Protein AF-A0A3C0BT32-F1 (afdb_monomer_lite)

Foldseek 3Di:
DWDWDADPVRHTFWIAAWDWDDPVFTETEGDVNVPDLADAIGGDQVRQVVDALVNVVVSVVVVCVVVVHPYYDYPNH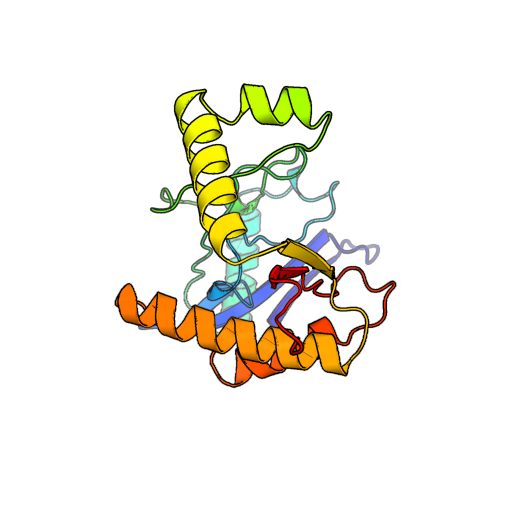DCDDPPGGGRCNNYDDDDDPDDDDDDDDDDPVVRCPVPADPVRVVVVVVVVVVVCVVPDKDKDWQDDLVSQLQLLVVVLVVQVVVCVVVVHDRPCDPVNSVVLSVLCPDDPPDPSHDIGMDMDHPVDPHD

Sequence (207 aa):
MIAVACADDGRPLFLWPFEMAPAGMKVLRWLGQDHANYNMGLFAPEAAPKFTANDLSRLLAEVARETGAVAAILRAQPFSWDGMANPFAELPRRPTPSSGYAVTLGDFAALYEKRLSKRSRHALERNARKLAEAGPLEFGWAETRDQKLTLLDTLFAQKSRQFAAMGVKDIFDAHARAFYREVALLEGDNPSRVRLGYLKPVSYTHL

Radius of gyration: 21.32 Å; chains: 1; bounding box: 48×41×52 Å

Secondary structure (DSSP, 8-state):
-EEEEE-TTS-EEEEEEEEEEESSSEEEEETTGGG-S----EE-TTTGGG--HHHHHHHHHHHHHHHT-SEE---S--SEETTEEPGGGGSS----SS---------HHHHHHHHS-HHHHHHHHHHHHHHHTTS-EEEEE--SHHHHHHHHHHHHHHHHHHHHHHT---S--HHHHHHHHHHHSS-TT-TTPPP-EEEEETT----

Structure (mmCIF, N/CA/C/O backbone):
data_AF-A0A3C0BT32-F1
#
_entry.id   AF-A0A3C0BT32-F1
#
loop_
_atom_site.group_PDB
_atom_site.id
_atom_site.type_symbol
_atom_site.label_atom_id
_atom_site.label_alt_id
_atom_site.label_comp_id
_atom_site.label_asym_id
_atom_site.label_entity_id
_atom_site.label_seq_id
_atom_site.pdbx_PDB_ins_code
_atom_site.Cartn_x
_atom_site.Cartn_y
_atom_site.Cartn_z
_atom_site.occupancy
_atom_site.B_iso_or_equiv
_atom_site.auth_seq_id
_atom_site.auth_comp_id
_atom_site.auth_asym_id
_atom_site.auth_atom_id
_atom_site.pdbx_PDB_model_num
ATOM 1 N N . MET A 1 1 ? 0.368 -10.063 -14.296 1.00 88.44 1 MET A N 1
ATOM 2 C CA . MET A 1 1 ? 1.665 -10.588 -14.776 1.00 88.44 1 MET A CA 1
ATOM 3 C C . MET A 1 1 ? 2.727 -10.141 -13.790 1.00 88.44 1 MET A C 1
ATOM 5 O O . MET A 1 1 ? 2.627 -9.036 -13.277 1.00 88.44 1 MET A O 1
ATOM 9 N N . ILE A 1 2 ? 3.686 -11.002 -13.466 1.00 94.31 2 ILE A N 1
ATOM 10 C CA . ILE A 1 2 ? 4.759 -10.668 -12.529 1.00 94.31 2 ILE A CA 1
ATOM 11 C C . ILE A 1 2 ? 6.073 -10.792 -13.291 1.00 94.31 2 ILE A C 1
ATOM 13 O O . ILE A 1 2 ? 6.424 -11.892 -13.708 1.00 94.31 2 ILE A O 1
ATOM 17 N N . ALA A 1 3 ? 6.767 -9.673 -13.496 1.00 95.81 3 ALA A N 1
ATOM 18 C CA . ALA A 1 3 ? 8.110 -9.701 -14.060 1.00 95.81 3 ALA A CA 1
ATOM 19 C C . ALA A 1 3 ? 9.105 -10.023 -12.944 1.00 95.81 3 ALA A C 1
ATOM 21 O O . ALA A 1 3 ? 9.070 -9.401 -11.880 1.00 95.81 3 ALA A O 1
ATOM 22 N N . VAL A 1 4 ? 9.971 -11.000 -13.186 1.00 96.44 4 VAL A N 1
ATOM 23 C CA . VAL A 1 4 ? 10.978 -11.461 -12.231 1.00 96.44 4 VAL A CA 1
ATOM 24 C C . VAL A 1 4 ? 12.319 -11.465 -12.942 1.00 96.44 4 VAL A C 1
ATOM 26 O O . VAL A 1 4 ? 12.424 -12.008 -14.039 1.00 96.44 4 VAL A O 1
ATOM 29 N N . ALA A 1 5 ? 13.335 -10.885 -12.311 1.00 95.25 5 ALA A N 1
ATOM 30 C CA . ALA A 1 5 ? 14.718 -11.104 -12.710 1.00 95.25 5 ALA A CA 1
ATOM 31 C C . ALA A 1 5 ? 15.456 -11.825 -11.596 1.00 95.25 5 ALA A C 1
ATOM 33 O O . ALA A 1 5 ? 15.272 -11.510 -10.418 1.00 95.25 5 ALA A O 1
ATOM 34 N N . CYS A 1 6 ? 16.330 -12.739 -11.996 1.00 96.44 6 CYS A N 1
ATOM 35 C CA . CYS A 1 6 ? 17.253 -13.425 -11.112 1.00 96.44 6 CYS A CA 1
ATOM 36 C C . CYS A 1 6 ? 18.690 -13.188 -11.581 1.00 96.44 6 CYS A C 1
ATOM 38 O O . CYS A 1 6 ? 18.924 -12.931 -12.761 1.00 96.44 6 CYS A O 1
ATOM 40 N N . ALA A 1 7 ? 19.643 -13.270 -10.658 1.00 94.62 7 ALA A N 1
ATOM 41 C CA . ALA A 1 7 ? 21.053 -13.399 -11.000 1.00 94.62 7 ALA A CA 1
ATOM 42 C C . ALA A 1 7 ? 21.344 -14.796 -11.579 1.00 94.62 7 ALA A C 1
ATOM 44 O O . ALA A 1 7 ? 20.500 -15.692 -11.512 1.00 94.62 7 ALA A O 1
ATOM 45 N N . ASP A 1 8 ? 22.556 -14.992 -12.102 1.00 95.00 8 ASP A N 1
ATOM 46 C CA . ASP A 1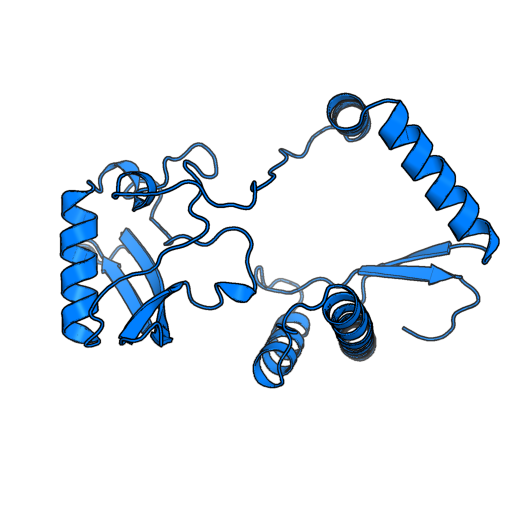 8 ? 23.001 -16.271 -12.681 1.00 95.00 8 ASP A CA 1
ATOM 47 C C . ASP A 1 8 ? 22.943 -17.435 -11.672 1.00 95.00 8 ASP A C 1
ATOM 49 O O . ASP A 1 8 ? 22.751 -18.588 -12.050 1.00 95.00 8 ASP A O 1
ATOM 53 N N . ASP A 1 9 ? 23.070 -17.128 -10.376 1.00 95.00 9 ASP A N 1
ATOM 54 C CA . ASP A 1 9 ? 22.940 -18.072 -9.258 1.00 95.00 9 ASP A CA 1
ATOM 55 C C . ASP A 1 9 ? 21.474 -18.396 -8.889 1.00 95.00 9 ASP A C 1
ATOM 57 O O . ASP A 1 9 ? 21.218 -19.164 -7.962 1.00 95.00 9 ASP A O 1
ATOM 61 N N . GLY A 1 10 ? 20.504 -17.805 -9.591 1.00 94.75 10 GLY A N 1
ATOM 62 C CA . GLY A 1 10 ? 19.073 -17.972 -9.356 1.00 94.75 10 GLY A CA 1
ATOM 63 C C . GLY A 1 10 ? 18.485 -17.082 -8.258 1.00 94.75 10 GLY A C 1
ATOM 64 O O . GLY A 1 10 ? 17.267 -17.120 -8.060 1.00 94.75 10 GLY A O 1
ATOM 65 N N . ARG A 1 11 ? 19.274 -16.249 -7.557 1.00 95.75 11 ARG A N 1
ATOM 66 C CA . ARG A 1 11 ? 18.711 -15.321 -6.558 1.00 95.75 11 ARG A CA 1
ATOM 67 C C . ARG A 1 11 ? 17.826 -14.264 -7.217 1.00 95.75 11 ARG A C 1
ATOM 69 O O . ARG A 1 11 ? 18.267 -13.643 -8.184 1.00 95.75 11 ARG A O 1
ATOM 76 N N . PRO A 1 12 ? 16.637 -13.968 -6.659 1.00 95.75 12 PRO A N 1
ATOM 77 C CA . PRO A 1 12 ? 15.773 -12.917 -7.179 1.00 95.75 12 PRO A CA 1
ATOM 78 C C . PRO A 1 12 ? 16.403 -11.536 -6.963 1.00 95.75 12 PRO A C 1
ATOM 80 O O . PRO A 1 12 ? 16.812 -11.189 -5.858 1.00 95.75 12 PRO A O 1
ATOM 83 N N . LEU A 1 13 ? 16.444 -10.734 -8.023 1.00 96.69 13 LEU A N 1
ATOM 84 C CA . LEU A 1 13 ? 16.908 -9.345 -8.014 1.00 96.69 13 LEU A CA 1
ATOM 85 C C . LEU A 1 13 ? 15.739 -8.370 -7.877 1.00 96.69 13 LEU A C 1
ATOM 87 O O . LEU A 1 13 ? 15.847 -7.368 -7.168 1.00 96.69 13 LEU A O 1
ATOM 91 N N . PHE A 1 14 ? 14.620 -8.667 -8.539 1.00 96.56 14 PHE A N 1
ATOM 92 C CA . PHE A 1 14 ? 13.377 -7.921 -8.389 1.00 96.56 14 PHE A CA 1
ATOM 93 C C . PHE A 1 14 ? 12.142 -8.772 -8.683 1.00 96.56 14 PHE A C 1
ATOM 95 O O . PHE A 1 14 ? 12.208 -9.791 -9.371 1.00 96.56 14 PHE A O 1
ATOM 102 N N . LEU A 1 15 ? 10.999 -8.282 -8.206 1.00 96.75 15 LEU A N 1
ATOM 103 C CA . LEU A 1 15 ? 9.665 -8.757 -8.545 1.00 96.75 15 LEU A CA 1
ATOM 104 C C . LEU A 1 15 ? 8.757 -7.552 -8.796 1.00 96.75 15 LEU A C 1
ATOM 106 O O . LEU A 1 15 ? 8.521 -6.738 -7.900 1.00 96.75 15 LEU A O 1
ATOM 110 N N . TRP A 1 16 ? 8.223 -7.435 -10.010 1.00 96.50 16 TRP A N 1
ATOM 111 C CA . TRP A 1 16 ? 7.341 -6.337 -10.404 1.00 96.50 16 TRP A CA 1
ATOM 112 C C . TRP A 1 16 ? 5.940 -6.863 -10.733 1.00 96.50 16 TRP A C 1
ATOM 114 O O . TRP A 1 16 ? 5.733 -7.446 -11.803 1.00 96.50 16 TRP A O 1
ATOM 124 N N . PRO A 1 17 ? 4.966 -6.687 -9.822 1.00 94.81 17 PRO A N 1
ATOM 125 C CA . PRO A 1 17 ? 3.607 -7.152 -10.042 1.00 94.81 17 PRO A CA 1
ATOM 126 C C . PRO A 1 17 ? 2.837 -6.124 -10.873 1.00 94.81 17 PRO A C 1
ATOM 128 O O . PRO A 1 17 ? 2.416 -5.078 -10.373 1.00 94.81 17 PRO A O 1
ATOM 131 N N . PHE A 1 18 ? 2.638 -6.433 -12.152 1.00 95.81 18 PHE A N 1
ATOM 132 C CA . PHE A 1 18 ? 1.887 -5.591 -13.072 1.00 95.81 18 PHE A CA 1
ATOM 133 C C . PHE A 1 18 ? 0.497 -6.150 -13.379 1.00 95.81 18 PHE A C 1
ATOM 135 O O . PHE A 1 18 ? 0.283 -7.356 -13.547 1.00 95.81 18 PHE A O 1
ATOM 142 N N . GLU A 1 19 ? -0.441 -5.235 -13.566 1.00 94.06 19 GLU A N 1
ATOM 143 C CA . GLU A 1 19 ? -1.705 -5.473 -14.246 1.00 94.06 19 GLU A CA 1
ATOM 144 C C . GLU A 1 19 ? -1.720 -4.737 -15.588 1.00 94.06 19 GLU A C 1
ATOM 146 O O . GLU A 1 19 ? -1.084 -3.693 -15.760 1.00 94.06 19 GLU A O 1
ATOM 151 N N . MET A 1 20 ? -2.454 -5.290 -16.550 1.00 94.69 20 MET A N 1
ATOM 152 C CA . MET A 1 20 ? -2.773 -4.575 -17.778 1.00 94.69 20 MET A CA 1
ATOM 153 C C . MET A 1 20 ? -4.053 -3.777 -17.566 1.00 94.69 20 MET A C 1
ATOM 155 O O . MET A 1 20 ? -5.062 -4.332 -17.135 1.00 94.69 20 MET A O 1
ATOM 159 N N . ALA A 1 21 ? -4.038 -2.504 -17.946 1.00 92.19 21 ALA A N 1
ATOM 160 C CA . ALA A 1 21 ? -5.210 -1.647 -17.872 1.00 92.19 21 ALA A CA 1
ATOM 161 C C . ALA A 1 21 ? -5.407 -0.852 -19.171 1.00 92.19 21 ALA A C 1
ATOM 163 O O . ALA A 1 21 ? -4.429 -0.519 -19.849 1.00 92.19 21 ALA A O 1
ATOM 164 N N . PRO A 1 22 ? -6.657 -0.515 -19.529 1.00 92.06 22 PRO A N 1
ATOM 165 C CA . PRO A 1 22 ? -6.927 0.410 -20.617 1.00 92.06 22 PRO A CA 1
ATOM 166 C C . PRO A 1 22 ? -6.686 1.862 -20.173 1.00 92.06 22 PRO A C 1
ATOM 168 O O . PRO A 1 22 ? -7.196 2.309 -19.147 1.00 92.06 22 PRO A O 1
ATOM 171 N N . ALA A 1 23 ? -5.948 2.615 -20.984 1.00 89.25 23 ALA A N 1
ATOM 172 C CA . ALA A 1 23 ? -5.753 4.063 -20.849 1.00 89.25 23 ALA A CA 1
ATOM 173 C C . ALA A 1 23 ? -5.800 4.741 -22.234 1.00 89.25 23 ALA A C 1
ATOM 175 O O . ALA A 1 23 ? -4.871 5.435 -22.636 1.00 89.25 23 ALA A O 1
ATOM 176 N N . GLY A 1 24 ? -6.826 4.416 -23.031 1.00 91.81 24 GLY A N 1
ATOM 177 C CA . GLY A 1 24 ? -6.866 4.669 -24.484 1.00 91.81 24 GLY A CA 1
ATOM 178 C C . GLY A 1 24 ? -6.032 3.671 -25.305 1.00 91.81 24 GLY A C 1
ATOM 179 O O . GLY A 1 24 ? -6.267 3.485 -26.492 1.00 91.81 24 GLY A O 1
ATOM 180 N N . MET A 1 25 ? -5.108 2.974 -24.646 1.00 93.62 25 MET A N 1
ATOM 181 C CA . MET A 1 25 ? -4.259 1.896 -25.155 1.00 93.62 25 MET A CA 1
ATOM 182 C C . MET A 1 25 ? -3.962 0.897 -24.023 1.00 93.62 25 MET A C 1
ATOM 184 O O . MET A 1 25 ? -4.272 1.178 -22.862 1.00 93.62 25 MET A O 1
ATOM 188 N N . LYS A 1 26 ? -3.379 -0.269 -24.336 1.00 95.00 26 LYS A N 1
ATOM 189 C CA . LYS A 1 26 ? -2.977 -1.260 -23.322 1.00 95.00 26 LYS A CA 1
ATOM 190 C C . LYS A 1 26 ? -1.714 -0.789 -22.603 1.00 95.00 26 LYS A C 1
ATOM 192 O O . LYS A 1 26 ? -0.657 -0.700 -23.223 1.00 95.00 26 LYS A O 1
ATOM 197 N N . VAL A 1 27 ? -1.813 -0.507 -21.309 1.00 96.62 27 VAL A N 1
ATOM 198 C CA . VAL A 1 27 ? -0.674 -0.061 -20.494 1.00 96.62 27 VAL A CA 1
ATOM 199 C C . VAL A 1 27 ? -0.450 -0.974 -19.297 1.00 96.62 27 VAL A C 1
ATOM 201 O O . VAL A 1 27 ? -1.384 -1.614 -18.812 1.00 96.62 27 VAL A O 1
ATOM 204 N N . LEU A 1 28 ? 0.784 -0.997 -18.799 1.00 96.31 28 LEU A N 1
ATOM 205 C CA . LEU A 1 28 ? 1.132 -1.607 -17.519 1.00 96.31 28 LEU A CA 1
ATOM 206 C C . LEU A 1 28 ? 0.822 -0.635 -16.375 1.00 96.31 28 LEU A C 1
ATOM 208 O O . LEU A 1 28 ? 1.153 0.551 -16.448 1.00 96.31 28 LEU A O 1
ATOM 212 N N . ARG A 1 29 ? 0.220 -1.144 -15.302 1.00 95.00 29 ARG A N 1
ATOM 213 C CA . ARG A 1 29 ? 0.050 -0.470 -14.006 1.00 95.00 29 ARG A CA 1
ATOM 214 C C . ARG A 1 29 ? 0.502 -1.413 -12.899 1.00 95.00 29 ARG A C 1
ATOM 216 O O . ARG A 1 29 ? 0.607 -2.616 -13.127 1.00 95.00 29 ARG A O 1
ATOM 223 N N . TRP A 1 30 ? 0.747 -0.888 -11.703 1.00 94.69 30 TRP A N 1
ATOM 224 C CA . TRP A 1 30 ? 0.927 -1.759 -10.544 1.00 94.69 30 TRP A CA 1
ATOM 225 C C . TRP A 1 30 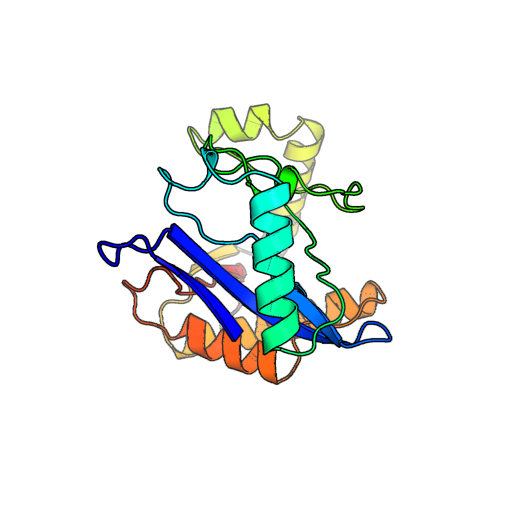? -0.348 -2.549 -10.276 1.00 94.69 30 TRP A C 1
ATOM 227 O O . TRP A 1 30 ? -1.441 -1.989 -10.333 1.00 94.69 30 TRP A O 1
ATOM 237 N N . LEU A 1 31 ? -0.206 -3.836 -9.974 1.00 92.44 31 LEU A N 1
ATOM 238 C CA . LEU A 1 31 ? -1.334 -4.651 -9.545 1.00 92.44 31 LEU A CA 1
ATOM 239 C C . LEU A 1 31 ? -1.982 -4.025 -8.302 1.00 92.44 31 LEU A C 1
ATOM 241 O O . LEU A 1 31 ? -1.293 -3.751 -7.320 1.00 92.44 31 LEU A O 1
ATOM 245 N N . GLY A 1 32 ? -3.295 -3.790 -8.348 1.00 89.00 32 GLY A N 1
ATOM 246 C CA . GLY A 1 32 ? -4.023 -3.204 -7.217 1.00 89.00 32 GLY A CA 1
ATOM 247 C C . GLY A 1 32 ? -3.742 -1.714 -6.995 1.00 89.00 32 GLY A C 1
ATOM 248 O O . GLY A 1 32 ? -3.936 -1.210 -5.888 1.00 89.00 32 GLY A O 1
ATOM 249 N N . GLN A 1 33 ? -3.309 -0.984 -8.032 1.00 88.50 33 GLN A N 1
ATOM 250 C CA . GLN A 1 33 ? -2.902 0.420 -7.910 1.00 88.50 33 GLN A CA 1
ATOM 251 C C . GLN A 1 33 ? -3.969 1.336 -7.291 1.00 88.50 33 GLN A C 1
ATOM 253 O O . GLN A 1 33 ? -3.623 2.312 -6.630 1.00 88.50 33 GLN A O 1
ATOM 258 N N . ASP A 1 34 ? -5.250 1.034 -7.493 1.00 87.50 34 ASP A N 1
ATOM 259 C CA . ASP A 1 34 ? -6.362 1.832 -6.962 1.00 87.50 34 ASP A CA 1
ATOM 260 C C . ASP A 1 34 ? -6.607 1.602 -5.453 1.00 87.50 34 ASP A C 1
ATOM 262 O O . ASP A 1 34 ? -7.332 2.370 -4.821 1.00 87.50 34 ASP A O 1
ATOM 266 N N . HIS A 1 35 ? -5.965 0.590 -4.858 1.00 88.12 35 HIS A N 1
ATOM 267 C CA . HIS A 1 35 ? -6.112 0.196 -3.453 1.00 88.12 35 HIS A CA 1
ATOM 268 C C . HIS A 1 35 ? -4.899 0.540 -2.574 1.00 88.12 35 HIS A C 1
ATOM 270 O O . HIS A 1 35 ? -4.899 0.222 -1.383 1.00 88.12 35 HIS A O 1
ATOM 276 N N . ALA A 1 36 ? -3.875 1.201 -3.122 1.00 85.56 36 ALA A N 1
ATOM 277 C CA . ALA A 1 36 ? -2.648 1.516 -2.396 1.00 85.56 36 ALA A CA 1
ATOM 278 C C . ALA A 1 36 ? -2.148 2.947 -2.655 1.00 85.56 36 ALA A C 1
ATOM 280 O O . ALA A 1 36 ? -2.123 3.437 -3.782 1.00 85.56 36 ALA A O 1
ATOM 281 N N . ASN A 1 37 ? -1.708 3.611 -1.579 1.00 82.62 37 ASN A N 1
ATOM 282 C CA . ASN A 1 37 ? -1.167 4.977 -1.620 1.00 82.62 37 ASN A CA 1
ATOM 283 C C . ASN A 1 37 ? 0.282 5.040 -2.108 1.00 82.62 37 ASN A C 1
ATOM 285 O O . ASN A 1 37 ? 0.736 6.104 -2.517 1.00 82.62 37 ASN A O 1
ATOM 289 N N . TYR A 1 38 ? 0.994 3.920 -2.026 1.00 84.69 38 TYR A N 1
ATOM 290 C CA . TYR A 1 38 ? 2.327 3.721 -2.567 1.00 84.69 38 TYR A CA 1
ATOM 291 C C . TYR A 1 38 ? 2.342 2.355 -3.225 1.00 84.69 38 TYR A C 1
ATOM 293 O O . TYR A 1 38 ? 1.922 1.377 -2.613 1.00 84.69 38 TYR A O 1
ATOM 301 N N . ASN A 1 39 ? 2.836 2.294 -4.451 1.00 85.75 39 ASN A N 1
ATOM 302 C CA . ASN A 1 39 ? 3.126 1.038 -5.122 1.00 85.75 39 ASN A CA 1
ATOM 303 C C . ASN A 1 39 ? 4.512 1.154 -5.717 1.00 85.75 39 ASN A C 1
ATOM 305 O O . ASN A 1 39 ? 4.865 2.212 -6.224 1.00 85.75 39 ASN A O 1
ATOM 309 N N . MET A 1 40 ? 5.292 0.091 -5.665 1.00 88.50 40 MET A N 1
ATOM 310 C CA . MET A 1 40 ? 6.594 0.020 -6.312 1.00 88.50 40 MET A CA 1
ATOM 311 C C . MET A 1 40 ? 6.938 -1.444 -6.554 1.00 88.50 40 MET A C 1
ATOM 313 O O . MET A 1 40 ? 6.327 -2.341 -5.969 1.00 88.50 40 MET A O 1
ATOM 317 N N . GLY A 1 41 ? 7.926 -1.675 -7.410 1.00 90.75 41 GLY A N 1
ATOM 318 C CA . GLY A 1 41 ? 8.514 -2.996 -7.556 1.00 90.75 41 GLY A CA 1
ATOM 319 C C . GLY A 1 41 ? 9.210 -3.422 -6.268 1.00 90.75 41 GLY A C 1
ATOM 320 O O . GLY A 1 41 ? 9.746 -2.589 -5.539 1.00 90.75 41 GLY A O 1
ATOM 321 N N . LEU A 1 42 ? 9.224 -4.722 -6.002 1.00 92.81 42 LEU A N 1
ATOM 322 C CA . LEU A 1 42 ? 10.074 -5.287 -4.966 1.00 92.81 42 LEU A CA 1
ATOM 323 C C . LEU A 1 42 ? 11.471 -5.468 -5.547 1.00 92.81 42 LEU A C 1
ATOM 325 O O . LEU A 1 42 ? 11.617 -6.013 -6.638 1.00 92.81 42 LEU A O 1
ATOM 329 N N . PHE A 1 43 ? 12.487 -5.031 -4.816 1.00 94.88 43 PHE A N 1
ATOM 330 C CA . PHE A 1 43 ? 13.887 -5.216 -5.177 1.00 94.88 43 PHE A CA 1
ATOM 331 C C . PHE A 1 43 ? 14.612 -5.897 -4.026 1.00 94.88 43 PHE A C 1
ATOM 333 O O . PHE A 1 43 ? 14.339 -5.601 -2.860 1.00 94.88 43 PHE A O 1
ATOM 340 N N . ALA A 1 44 ? 15.564 -6.768 -4.352 1.00 94.69 44 ALA A N 1
ATOM 341 C CA . ALA A 1 44 ? 16.546 -7.203 -3.373 1.00 94.69 44 ALA A CA 1
ATOM 342 C C . ALA A 1 44 ? 17.351 -5.972 -2.901 1.00 94.69 44 ALA A C 1
ATOM 344 O O . ALA A 1 44 ? 17.777 -5.179 -3.754 1.00 94.69 44 ALA A O 1
ATOM 345 N N . PRO A 1 45 ? 17.559 -5.772 -1.585 1.00 92.00 45 PRO A N 1
ATOM 346 C CA . PRO A 1 45 ? 18.215 -4.572 -1.059 1.00 92.00 45 PRO A CA 1
ATOM 347 C C . PRO A 1 45 ? 19.594 -4.293 -1.670 1.00 92.00 45 PRO A C 1
ATOM 349 O O . PRO A 1 45 ? 19.946 -3.151 -1.948 1.00 92.00 45 PRO A O 1
ATOM 352 N N . GLU A 1 46 ? 20.370 -5.338 -1.943 1.00 92.44 46 GLU A N 1
ATOM 353 C CA . GLU A 1 46 ? 21.695 -5.252 -2.556 1.00 92.44 46 GLU A CA 1
ATOM 354 C C . GLU A 1 46 ? 21.671 -5.008 -4.074 1.00 92.44 46 GLU A C 1
ATOM 356 O O . GLU A 1 46 ? 22.713 -4.716 -4.674 1.00 92.44 46 GLU A O 1
ATOM 361 N N . ALA A 1 47 ? 20.511 -5.183 -4.710 1.00 93.06 47 ALA A N 1
ATOM 362 C CA . ALA A 1 47 ? 20.319 -5.032 -6.148 1.00 93.06 47 ALA A CA 1
ATOM 363 C C . ALA A 1 47 ? 19.715 -3.672 -6.504 1.00 93.06 47 ALA A C 1
ATOM 365 O O . ALA A 1 47 ? 20.138 -3.074 -7.491 1.00 93.06 47 ALA A O 1
ATOM 366 N N . ALA A 1 48 ? 18.773 -3.160 -5.704 1.00 93.38 48 ALA A N 1
ATOM 367 C CA . ALA A 1 48 ? 18.049 -1.925 -6.016 1.00 93.38 48 ALA A CA 1
ATOM 368 C C . ALA A 1 48 ? 18.979 -0.744 -6.375 1.00 93.38 48 ALA A C 1
ATOM 370 O O . ALA A 1 48 ? 18.774 -0.149 -7.432 1.00 93.38 48 ALA A O 1
ATOM 371 N N . PRO A 1 49 ? 20.053 -0.448 -5.607 1.00 92.56 49 PRO A N 1
ATOM 372 C CA . PRO A 1 49 ? 20.941 0.681 -5.903 1.00 92.56 49 PRO A CA 1
ATOM 373 C C . PRO A 1 49 ? 21.751 0.538 -7.200 1.00 92.56 49 PRO A C 1
ATOM 375 O O . PRO A 1 49 ? 22.389 1.496 -7.626 1.00 92.56 49 PRO A O 1
ATOM 378 N N . LYS A 1 50 ? 21.784 -0.659 -7.800 1.00 93.75 50 LYS A N 1
ATOM 379 C CA . LYS A 1 50 ? 22.573 -0.957 -9.003 1.00 93.75 50 LYS A CA 1
ATOM 380 C C . LYS A 1 50 ? 21.789 -0.735 -10.294 1.00 93.75 50 LYS A C 1
ATOM 382 O O . LYS A 1 50 ? 22.406 -0.644 -11.349 1.00 93.75 50 LYS A O 1
ATOM 387 N N . PHE A 1 51 ? 20.459 -0.663 -10.229 1.00 94.69 51 PHE A N 1
ATOM 388 C CA . PHE A 1 51 ? 19.630 -0.436 -11.409 1.00 94.69 51 PHE A CA 1
ATOM 389 C C . PHE A 1 51 ? 19.659 1.034 -11.815 1.00 94.69 51 PHE A C 1
ATOM 391 O O . PHE A 1 51 ? 19.269 1.913 -11.049 1.00 94.69 51 PHE A O 1
ATOM 398 N N . THR A 1 52 ? 20.068 1.297 -13.053 1.00 95.25 52 THR A N 1
ATOM 399 C CA . THR A 1 52 ? 19.995 2.634 -13.645 1.00 95.25 52 THR A CA 1
ATOM 400 C C . THR A 1 52 ? 18.646 2.871 -14.326 1.00 95.25 52 THR A C 1
ATOM 402 O O . THR A 1 52 ? 17.927 1.933 -14.678 1.00 95.25 52 THR A O 1
ATOM 405 N N . ALA A 1 53 ? 18.320 4.136 -14.612 1.00 95.69 53 ALA A N 1
ATOM 406 C CA . ALA A 1 53 ? 17.142 4.485 -15.413 1.00 95.69 53 ALA A CA 1
ATOM 407 C C . ALA A 1 53 ? 17.121 3.777 -16.784 1.00 95.69 53 ALA A C 1
ATOM 409 O O . ALA A 1 53 ? 16.055 3.405 -17.279 1.00 95.69 53 ALA A O 1
ATOM 410 N N . ASN A 1 54 ? 18.293 3.566 -17.392 1.00 97.19 54 ASN A N 1
ATOM 411 C CA . ASN A 1 54 ? 18.414 2.857 -18.662 1.00 97.19 54 ASN A CA 1
ATOM 412 C C . ASN A 1 54 ? 18.107 1.358 -18.509 1.00 97.19 54 ASN A C 1
ATOM 414 O O . ASN A 1 54 ? 17.385 0.809 -19.339 1.00 97.19 54 ASN A O 1
ATOM 418 N N . ASP A 1 55 ? 18.586 0.713 -17.441 1.00 96.25 55 ASP A N 1
ATOM 419 C CA . ASP A 1 55 ? 18.289 -0.702 -17.176 1.00 96.25 55 ASP A CA 1
ATOM 420 C C . ASP A 1 55 ? 16.790 -0.910 -16.964 1.00 96.25 55 ASP A C 1
ATOM 422 O O . ASP A 1 55 ? 16.181 -1.759 -17.610 1.00 96.25 55 ASP A O 1
ATOM 426 N N . LEU A 1 56 ? 16.165 -0.064 -16.140 1.00 96.06 56 LEU A N 1
ATOM 427 C CA . LEU A 1 56 ? 14.720 -0.103 -15.910 1.00 96.06 56 LEU A CA 1
ATOM 428 C C . LEU A 1 56 ? 13.928 0.124 -17.200 1.00 96.06 56 LEU A C 1
ATOM 430 O O . LEU A 1 56 ? 12.938 -0.563 -17.437 1.00 96.06 56 LEU A O 1
ATOM 434 N N . SER A 1 57 ? 14.367 1.056 -18.050 1.00 95.94 57 SER A N 1
ATOM 435 C CA . SER A 1 57 ? 13.710 1.325 -19.335 1.00 95.94 57 SER A CA 1
ATOM 436 C C . SER A 1 57 ? 13.789 0.122 -20.279 1.00 95.94 57 SER A C 1
ATOM 438 O O . SER A 1 57 ? 12.798 -0.203 -20.930 1.00 95.94 57 SER A O 1
ATOM 440 N N . ARG A 1 58 ? 14.935 -0.572 -20.327 1.00 96.31 58 ARG A N 1
ATOM 441 C CA . ARG A 1 58 ? 15.111 -1.798 -21.124 1.00 96.31 58 ARG A CA 1
ATOM 442 C C . ARG A 1 58 ? 14.240 -2.937 -20.606 1.00 96.31 58 ARG A C 1
ATOM 444 O O . ARG A 1 58 ? 13.505 -3.532 -21.384 1.00 96.31 58 ARG A O 1
ATOM 451 N N . LEU A 1 59 ? 14.248 -3.168 -19.296 1.00 96.19 59 LEU A N 1
ATOM 452 C CA . LEU A 1 59 ? 13.430 -4.202 -18.662 1.00 96.19 59 LEU A CA 1
ATOM 453 C C . LEU A 1 59 ? 11.932 -3.935 -18.866 1.00 96.19 59 LEU A C 1
ATOM 455 O O . LEU A 1 59 ? 11.181 -4.835 -19.225 1.00 96.19 59 LEU A O 1
ATOM 459 N N . LEU A 1 60 ? 11.480 -2.685 -18.714 1.00 96.00 60 LEU A N 1
ATOM 460 C CA . LEU A 1 60 ? 10.096 -2.312 -19.018 1.00 96.00 60 LEU A CA 1
ATOM 461 C C . LEU A 1 60 ? 9.751 -2.525 -20.498 1.00 96.00 60 LEU A C 1
ATOM 463 O O . LEU A 1 60 ? 8.630 -2.934 -20.793 1.00 96.00 60 LEU A O 1
ATOM 467 N N . ALA A 1 61 ? 10.685 -2.279 -21.422 1.00 95.88 61 ALA A N 1
ATOM 468 C CA . ALA A 1 61 ? 10.481 -2.536 -22.846 1.00 95.88 61 ALA A CA 1
ATOM 469 C C . ALA A 1 61 ? 10.366 -4.039 -23.159 1.00 95.88 61 ALA A C 1
ATOM 471 O O . ALA A 1 61 ? 9.524 -4.431 -23.966 1.00 95.88 61 ALA A O 1
ATOM 472 N N . GLU A 1 62 ? 11.148 -4.893 -22.496 1.00 96.25 62 GLU A N 1
ATOM 473 C CA . GLU A 1 62 ? 11.024 -6.352 -22.608 1.00 96.25 62 GLU A CA 1
ATOM 474 C C . GLU A 1 62 ? 9.669 -6.834 -22.090 1.00 96.25 62 GLU A C 1
ATOM 476 O O . GLU A 1 62 ? 8.946 -7.543 -22.790 1.00 96.25 62 GLU A O 1
ATOM 481 N N . VAL A 1 63 ? 9.268 -6.367 -20.907 1.00 96.00 63 VAL A N 1
ATOM 482 C CA . VAL A 1 63 ? 7.957 -6.672 -20.323 1.00 96.00 63 VAL A CA 1
ATOM 483 C C . VAL A 1 63 ? 6.820 -6.191 -21.235 1.00 96.00 63 VAL A C 1
ATOM 485 O O . VAL A 1 63 ? 5.821 -6.893 -21.424 1.00 96.00 63 VAL A O 1
ATOM 488 N N . ALA A 1 64 ? 6.963 -5.009 -21.834 1.00 95.25 64 ALA A N 1
ATOM 489 C CA . ALA A 1 64 ? 6.015 -4.468 -22.800 1.00 95.25 64 ALA A CA 1
ATOM 490 C C .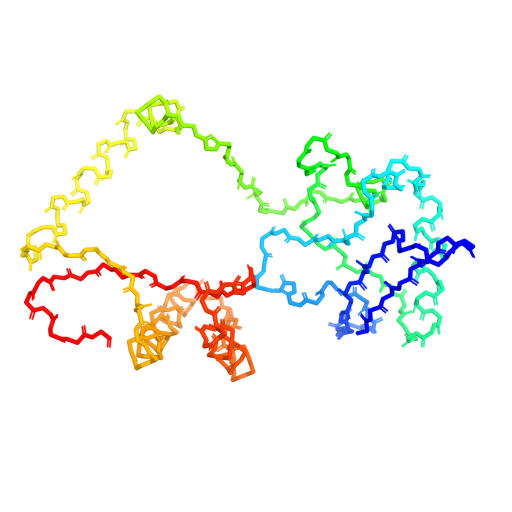 ALA A 1 64 ? 5.920 -5.342 -24.060 1.00 95.25 64 ALA A C 1
ATOM 492 O O . ALA A 1 64 ? 4.813 -5.633 -24.511 1.00 95.25 64 ALA A O 1
ATOM 493 N N . ARG A 1 65 ? 7.053 -5.831 -24.581 1.00 95.62 65 ARG A N 1
ATOM 494 C CA . ARG A 1 65 ? 7.106 -6.745 -25.732 1.00 95.62 65 ARG A CA 1
ATOM 495 C C . ARG A 1 65 ? 6.376 -8.060 -25.457 1.00 95.62 65 ARG A C 1
ATOM 497 O O . ARG A 1 65 ? 5.597 -8.492 -26.299 1.00 95.62 65 ARG A O 1
ATOM 504 N N . GLU A 1 66 ? 6.587 -8.659 -24.286 1.00 95.50 66 GLU A N 1
ATOM 505 C CA . GLU A 1 66 ? 5.930 -9.919 -23.896 1.00 95.50 66 GLU A CA 1
ATOM 506 C C . GLU A 1 66 ? 4.418 -9.760 -23.680 1.00 95.50 66 GLU A C 1
ATOM 508 O O . GLU A 1 66 ? 3.634 -10.665 -23.955 1.00 95.50 66 GLU A O 1
ATOM 513 N N . THR A 1 67 ? 3.978 -8.600 -23.190 1.00 94.75 67 THR A N 1
ATOM 514 C CA . THR A 1 67 ? 2.558 -8.362 -22.877 1.00 94.75 67 THR A CA 1
ATOM 515 C C . THR A 1 67 ? 1.769 -7.665 -23.976 1.00 94.75 67 THR A C 1
ATOM 517 O O . THR A 1 67 ? 0.538 -7.624 -23.920 1.00 94.75 67 THR A O 1
ATOM 520 N N . GLY A 1 68 ? 2.451 -7.084 -24.963 1.00 95.50 68 GLY A N 1
ATOM 521 C CA . GLY A 1 68 ? 1.844 -6.180 -25.938 1.00 95.50 68 GLY A CA 1
ATOM 522 C C . GLY A 1 68 ? 1.373 -4.855 -25.329 1.00 95.50 68 GLY A C 1
ATOM 523 O O . GLY A 1 68 ? 0.499 -4.195 -25.899 1.00 95.50 68 GLY A O 1
ATOM 524 N N . ALA A 1 69 ? 1.894 -4.471 -24.160 1.00 96.75 69 ALA A N 1
ATOM 525 C CA . ALA A 1 69 ? 1.665 -3.143 -23.611 1.00 96.75 69 ALA A CA 1
ATOM 526 C C . ALA A 1 69 ? 2.467 -2.105 -24.404 1.00 96.75 69 ALA A C 1
ATOM 528 O O . ALA A 1 69 ? 3.565 -2.377 -24.877 1.00 96.75 69 ALA A O 1
ATOM 529 N N . VAL A 1 70 ? 1.933 -0.894 -24.532 1.00 95.94 70 VAL A N 1
ATOM 530 C CA . VAL A 1 70 ? 2.598 0.188 -25.280 1.00 95.94 70 VAL A CA 1
ATOM 531 C C . VAL A 1 70 ? 3.239 1.236 -24.370 1.00 95.94 70 VAL A C 1
ATOM 533 O O . VAL A 1 70 ? 4.033 2.052 -24.828 1.00 95.94 70 VAL A O 1
ATOM 536 N N . ALA A 1 71 ? 2.896 1.225 -23.080 1.00 94.19 71 ALA A N 1
ATOM 537 C CA . ALA A 1 71 ? 3.474 2.098 -22.066 1.00 94.19 71 ALA A CA 1
ATOM 538 C C . ALA A 1 71 ? 3.302 1.509 -20.658 1.00 94.19 71 ALA A C 1
ATOM 540 O O . ALA A 1 71 ? 2.481 0.615 -20.440 1.00 94.19 71 ALA A O 1
ATOM 541 N N . ALA A 1 72 ? 4.023 2.072 -19.687 1.00 94.31 72 ALA A N 1
ATOM 542 C CA . ALA A 1 72 ? 3.821 1.829 -18.263 1.00 94.31 72 ALA A CA 1
ATOM 543 C C . ALA A 1 72 ? 3.410 3.133 -17.561 1.00 94.31 72 ALA A C 1
ATOM 545 O O . ALA A 1 72 ? 4.082 4.155 -17.686 1.00 94.31 72 ALA A O 1
ATOM 546 N N . ILE A 1 73 ? 2.305 3.101 -16.812 1.00 93.56 73 ILE A N 1
ATOM 547 C CA . ILE A 1 73 ? 1.811 4.227 -16.009 1.00 93.56 73 ILE A CA 1
ATOM 548 C C . ILE A 1 73 ? 1.960 3.867 -14.530 1.00 93.56 73 ILE A C 1
ATOM 550 O O . ILE A 1 73 ? 1.028 3.396 -13.874 1.00 93.56 73 ILE A O 1
ATOM 554 N N . LEU A 1 74 ? 3.161 4.111 -14.009 1.00 93.12 74 LEU A N 1
ATOM 555 C CA . LEU A 1 74 ? 3.561 3.764 -12.647 1.00 93.12 74 LEU A CA 1
ATOM 556 C C . LEU A 1 74 ? 3.326 4.961 -11.718 1.00 93.12 74 LEU A C 1
ATOM 558 O O . LEU A 1 74 ? 4.129 5.891 -11.650 1.00 93.12 74 LEU A O 1
ATOM 562 N N . ARG A 1 75 ? 2.183 4.979 -11.026 1.00 91.38 75 ARG A N 1
ATOM 563 C CA . ARG A 1 75 ? 1.817 6.087 -10.122 1.00 91.38 75 ARG A CA 1
ATOM 564 C C . ARG A 1 75 ? 2.347 5.847 -8.711 1.00 91.38 75 ARG A C 1
ATOM 566 O O . ARG A 1 75 ? 2.735 4.736 -8.369 1.00 91.38 75 ARG A O 1
ATOM 573 N N . ALA A 1 76 ? 2.329 6.905 -7.899 1.00 89.00 76 ALA A N 1
ATOM 574 C CA . ALA A 1 76 ? 2.592 6.837 -6.463 1.00 89.00 76 ALA A CA 1
ATOM 575 C C . ALA A 1 76 ? 3.945 6.194 -6.087 1.00 89.00 76 ALA A C 1
ATOM 577 O O . ALA A 1 76 ? 4.037 5.432 -5.126 1.00 89.00 76 ALA A O 1
ATOM 578 N N . GLN A 1 77 ? 4.994 6.517 -6.853 1.00 91.31 77 GLN A N 1
ATOM 579 C CA . GLN A 1 77 ? 6.366 6.121 -6.539 1.00 91.31 77 GLN A CA 1
ATOM 580 C C . GLN A 1 77 ? 6.921 7.007 -5.415 1.00 91.31 77 GLN A C 1
ATOM 582 O O . GLN A 1 77 ? 6.999 8.225 -5.606 1.00 91.31 77 GLN A O 1
ATOM 587 N N . PRO A 1 78 ? 7.326 6.452 -4.259 1.00 90.62 78 PRO A N 1
ATOM 588 C CA . PRO A 1 78 ? 8.146 7.202 -3.320 1.00 90.62 78 PRO A CA 1
ATOM 589 C C . PRO A 1 78 ? 9.554 7.394 -3.905 1.00 90.62 78 PRO A C 1
ATOM 591 O O . PRO A 1 78 ? 10.002 6.585 -4.716 1.00 90.62 78 PRO A O 1
ATOM 594 N N . PHE A 1 79 ? 10.262 8.444 -3.484 1.00 91.31 79 PHE A N 1
ATOM 595 C CA . PHE A 1 79 ? 11.679 8.631 -3.835 1.00 91.31 79 PHE A CA 1
ATOM 596 C C . PHE A 1 79 ? 12.584 7.614 -3.141 1.00 91.31 79 PHE A C 1
ATOM 598 O O . PHE A 1 79 ? 13.578 7.164 -3.705 1.00 91.31 79 PHE A O 1
ATOM 605 N N . SER A 1 80 ? 12.224 7.247 -1.917 1.00 90.50 80 SER A N 1
ATOM 606 C CA . SER A 1 80 ? 12.921 6.258 -1.115 1.00 90.50 80 SER A CA 1
ATOM 607 C C . SER A 1 80 ? 11.942 5.501 -0.226 1.00 90.50 80 SER A C 1
ATOM 609 O O . SER A 1 80 ? 10.866 6.003 0.109 1.00 90.50 80 SER A O 1
ATOM 611 N N . TRP A 1 81 ? 12.326 4.295 0.170 1.00 87.69 81 TRP A N 1
ATOM 612 C CA . TRP A 1 81 ? 11.635 3.494 1.168 1.00 87.69 81 TRP A CA 1
ATOM 613 C C . TRP A 1 81 ? 12.680 2.887 2.096 1.00 87.69 81 TRP A C 1
ATOM 615 O O . TRP A 1 81 ? 13.724 2.448 1.632 1.00 87.69 81 TRP A O 1
ATOM 625 N N . ASP A 1 82 ? 12.419 2.900 3.400 1.00 85.62 82 ASP A N 1
ATOM 626 C CA . ASP A 1 82 ? 13.295 2.271 4.400 1.00 85.62 82 ASP A CA 1
ATOM 627 C C . ASP A 1 82 ? 14.796 2.618 4.249 1.00 85.62 82 ASP A C 1
ATOM 629 O O . ASP A 1 82 ? 15.682 1.775 4.325 1.00 85.62 82 ASP A O 1
ATOM 633 N N . GLY A 1 83 ? 15.087 3.890 3.945 1.00 87.44 83 GLY A N 1
ATOM 634 C CA . GLY A 1 83 ? 16.453 4.386 3.726 1.00 87.44 83 GLY A CA 1
ATOM 635 C C . GLY A 1 83 ? 17.063 4.077 2.350 1.00 87.44 83 GLY A C 1
ATOM 636 O O . GLY A 1 83 ? 18.133 4.592 2.040 1.00 87.44 83 GLY A O 1
ATOM 637 N N . MET A 1 84 ? 16.383 3.313 1.497 1.00 89.94 84 MET A N 1
ATOM 638 C CA . MET A 1 84 ? 16.838 2.937 0.158 1.00 89.94 84 MET A CA 1
ATOM 639 C C . MET A 1 84 ? 16.155 3.766 -0.933 1.00 89.94 84 MET A C 1
ATOM 641 O O . MET A 1 84 ? 14.953 4.020 -0.874 1.00 89.94 84 MET A O 1
ATOM 645 N N . ALA A 1 85 ? 16.908 4.188 -1.951 1.00 92.19 85 ALA A N 1
ATOM 646 C CA . ALA A 1 85 ? 16.346 4.870 -3.116 1.00 92.19 85 ALA A CA 1
ATOM 647 C C . ALA A 1 85 ? 15.449 3.917 -3.922 1.00 92.19 85 ALA A C 1
ATOM 649 O O . ALA A 1 85 ? 15.825 2.775 -4.175 1.00 92.19 85 ALA A O 1
ATOM 650 N N . ASN A 1 86 ? 14.273 4.384 -4.342 1.00 93.62 86 ASN A N 1
ATOM 651 C CA . ASN A 1 86 ? 13.417 3.628 -5.253 1.00 93.62 86 ASN A CA 1
ATOM 652 C C . ASN A 1 86 ? 13.992 3.730 -6.677 1.00 93.62 86 ASN A C 1
ATOM 654 O O . ASN A 1 86 ? 14.000 4.838 -7.217 1.00 93.62 86 ASN A O 1
ATOM 658 N N . PRO A 1 87 ? 14.389 2.621 -7.330 1.00 95.12 87 PRO A N 1
ATOM 659 C CA . PRO A 1 87 ? 14.957 2.680 -8.678 1.00 95.12 87 PRO A CA 1
ATOM 660 C C . PRO A 1 87 ? 14.027 3.364 -9.691 1.00 95.12 87 PRO A C 1
ATOM 662 O O . PRO A 1 87 ? 14.473 4.144 -10.531 1.00 95.12 87 PRO A O 1
ATOM 665 N N . PHE A 1 88 ? 12.708 3.165 -9.578 1.00 94.75 88 PHE A N 1
ATOM 666 C CA . PHE A 1 88 ? 11.733 3.797 -10.475 1.00 94.75 88 PHE A CA 1
ATOM 667 C C . PHE A 1 88 ? 11.667 5.324 -10.339 1.00 94.75 88 PHE A C 1
ATOM 669 O O . PHE A 1 88 ? 11.130 5.985 -11.230 1.00 94.75 88 PHE A O 1
ATOM 676 N N . ALA A 1 89 ? 12.209 5.906 -9.264 1.00 92.50 89 ALA A N 1
ATOM 677 C CA . ALA A 1 89 ? 12.280 7.353 -9.106 1.00 92.50 89 ALA A CA 1
ATOM 678 C C . ALA A 1 89 ? 13.268 8.010 -10.089 1.00 92.50 89 ALA A C 1
ATOM 680 O O . ALA A 1 89 ? 13.122 9.201 -10.365 1.00 92.50 89 ALA A O 1
ATOM 681 N N . GLU A 1 90 ? 14.209 7.250 -10.659 1.00 91.81 90 GLU A N 1
ATOM 682 C CA . GLU A 1 90 ? 15.181 7.729 -11.654 1.00 91.81 90 GLU A CA 1
ATOM 683 C C . GLU A 1 90 ? 14.582 7.887 -13.062 1.00 91.81 90 GLU A C 1
ATOM 685 O O . GLU A 1 90 ? 15.155 8.556 -13.923 1.00 91.81 90 GLU A O 1
ATOM 690 N N . LEU A 1 91 ? 13.403 7.308 -13.313 1.00 94.31 91 LEU A N 1
ATOM 691 C CA . LEU A 1 91 ? 12.701 7.467 -14.585 1.00 94.31 91 LEU A CA 1
ATOM 692 C C . LEU A 1 91 ? 12.097 8.879 -14.735 1.00 94.31 91 LEU A C 1
ATOM 694 O O . LEU A 1 91 ? 11.825 9.562 -13.736 1.00 94.31 91 LEU A O 1
ATOM 698 N N . PRO A 1 92 ? 11.818 9.325 -15.979 1.00 94.06 92 PRO A N 1
ATOM 699 C CA . PRO A 1 92 ? 11.061 10.549 -16.221 1.00 94.06 92 PRO A CA 1
ATOM 700 C C . PRO A 1 92 ? 9.730 10.538 -15.464 1.00 94.06 92 PRO A C 1
ATOM 702 O O . PRO A 1 92 ? 8.931 9.609 -15.583 1.00 94.06 92 PRO A O 1
ATOM 705 N N . ARG A 1 93 ? 9.479 11.587 -14.678 1.00 93.81 93 ARG A N 1
ATOM 706 C CA . ARG A 1 93 ? 8.378 11.617 -13.708 1.00 93.81 93 ARG A CA 1
ATOM 707 C C . ARG A 1 93 ? 7.721 12.985 -13.612 1.00 93.81 93 ARG A C 1
ATOM 709 O O . ARG A 1 93 ? 8.275 14.001 -14.027 1.00 93.81 93 ARG A O 1
ATOM 716 N N . ARG A 1 94 ? 6.536 13.006 -13.006 1.00 93.00 94 ARG A N 1
ATOM 717 C CA . ARG A 1 94 ? 5.811 14.223 -12.622 1.00 93.00 94 ARG A CA 1
ATOM 718 C C . ARG A 1 94 ? 5.343 14.105 -11.171 1.00 93.00 94 ARG A C 1
ATOM 720 O O . ARG A 1 94 ? 5.083 12.983 -10.728 1.00 93.00 94 ARG A O 1
ATOM 727 N N . PRO A 1 95 ? 5.212 15.222 -10.434 1.00 89.50 95 PRO A N 1
ATOM 728 C CA . PRO A 1 95 ? 4.636 15.197 -9.097 1.00 89.50 95 PRO A CA 1
ATOM 729 C C . PRO A 1 95 ? 3.235 14.580 -9.098 1.00 89.50 95 PRO A C 1
ATOM 731 O O . PRO A 1 95 ? 2.418 14.851 -9.981 1.00 89.50 95 PRO A O 1
ATOM 734 N N . THR A 1 96 ? 2.956 13.756 -8.091 1.00 87.19 96 THR A N 1
ATOM 735 C CA . THR A 1 96 ? 1.600 13.272 -7.818 1.00 87.19 96 THR A CA 1
ATOM 736 C C . THR A 1 96 ? 0.746 14.414 -7.248 1.00 87.19 96 THR A C 1
ATOM 738 O O . THR A 1 96 ? 1.256 15.193 -6.443 1.00 87.19 96 THR A O 1
ATOM 741 N N . PRO A 1 97 ? -0.548 14.528 -7.616 1.00 84.75 97 PRO A N 1
ATOM 742 C CA . PRO A 1 97 ? -1.439 15.545 -7.050 1.00 84.75 97 PRO A CA 1
ATOM 743 C C . PRO A 1 97 ? -1.743 15.310 -5.563 1.00 84.75 97 PRO A C 1
ATOM 745 O O . PRO A 1 97 ? -2.217 16.210 -4.877 1.00 84.75 97 PRO A O 1
ATOM 748 N N . SER A 1 98 ? -1.491 14.099 -5.064 1.00 81.25 98 SER A N 1
ATOM 749 C CA . SER A 1 98 ? -1.712 13.724 -3.670 1.00 81.25 98 SER A CA 1
ATOM 750 C C . SER A 1 98 ? -0.381 13.475 -2.981 1.00 81.25 98 SER A C 1
ATOM 752 O O . SER A 1 98 ? 0.388 12.615 -3.415 1.00 81.25 98 SER A O 1
ATOM 754 N N . SER A 1 99 ? -0.132 14.198 -1.891 1.00 81.69 99 SER A N 1
ATOM 755 C CA . SER A 1 99 ? 1.010 13.949 -1.016 1.00 81.69 99 SER A CA 1
ATOM 756 C C . SER A 1 99 ? 0.856 12.601 -0.323 1.00 81.69 99 SER A C 1
ATOM 758 O O . SER A 1 99 ? -0.179 12.309 0.276 1.00 81.69 99 SER A O 1
ATOM 760 N N . GLY A 1 100 ? 1.909 11.795 -0.376 1.00 81.00 100 GLY A N 1
ATOM 761 C CA . GLY A 1 100 ? 2.031 10.635 0.489 1.00 81.00 100 GLY A CA 1
ATOM 762 C C . GLY A 1 100 ? 2.519 11.056 1.878 1.00 81.00 100 GLY A C 1
ATOM 763 O O . GLY A 1 100 ? 3.371 11.938 1.998 1.00 81.00 100 GLY A O 1
ATOM 764 N N . TYR A 1 101 ? 1.987 10.429 2.925 1.00 82.62 101 TYR A N 1
ATOM 765 C CA . TYR A 1 101 ? 2.375 10.696 4.308 1.00 82.62 101 TYR A CA 1
ATOM 766 C C . TYR A 1 101 ? 2.960 9.437 4.938 1.00 82.62 101 TYR A C 1
ATOM 768 O O . TYR A 1 101 ? 2.321 8.388 4.945 1.00 82.62 101 TYR A O 1
ATOM 776 N N . ALA A 1 102 ? 4.150 9.570 5.520 1.00 84.88 102 ALA A N 1
ATOM 777 C CA . ALA A 1 102 ? 4.811 8.516 6.279 1.00 84.88 102 ALA A CA 1
ATOM 778 C C . ALA A 1 102 ? 5.137 8.992 7.701 1.00 84.88 102 ALA A C 1
ATOM 780 O O . ALA A 1 102 ? 5.299 10.191 7.979 1.00 84.88 102 ALA A O 1
ATOM 781 N N . VAL A 1 103 ? 5.205 8.049 8.636 1.00 86.69 103 VAL A N 1
ATOM 782 C CA . VAL A 1 103 ? 5.591 8.308 10.021 1.00 86.69 103 VAL A CA 1
ATOM 783 C C . VAL A 1 103 ? 6.432 7.160 10.551 1.00 86.69 103 VAL A C 1
ATOM 785 O O . VAL A 1 103 ? 6.017 6.009 10.500 1.00 86.69 103 VAL A O 1
ATOM 788 N N . THR A 1 104 ? 7.612 7.487 11.069 1.00 87.75 104 THR A N 1
ATOM 789 C CA . THR A 1 104 ? 8.395 6.556 11.880 1.00 87.75 104 THR A CA 1
ATOM 790 C C . THR A 1 104 ? 7.748 6.480 13.253 1.00 87.75 104 THR A C 1
ATOM 792 O O . THR A 1 104 ? 7.569 7.508 13.913 1.00 87.75 104 THR A O 1
ATOM 795 N N . LEU A 1 105 ? 7.353 5.275 13.652 1.00 90.81 105 LEU A N 1
ATOM 796 C CA . LEU A 1 105 ? 6.798 5.027 14.976 1.00 90.81 105 LEU A CA 1
ATOM 797 C C . LEU A 1 105 ? 7.915 5.087 16.026 1.00 90.81 105 LEU A C 1
ATOM 799 O O . LEU A 1 105 ? 9.063 4.748 15.752 1.00 90.81 105 LEU A O 1
ATOM 803 N N . GLY A 1 106 ? 7.568 5.546 17.222 1.00 92.19 106 GLY A N 1
ATOM 804 C CA . GLY A 1 106 ? 8.469 5.710 18.358 1.00 92.19 106 GLY A CA 1
ATOM 805 C C . GLY A 1 106 ? 7.639 5.972 19.608 1.00 92.19 106 GLY A C 1
ATOM 806 O O . GLY A 1 106 ? 6.497 5.514 19.682 1.00 92.19 106 GLY A O 1
ATOM 807 N N . ASP A 1 107 ? 8.167 6.746 20.557 1.00 95.94 107 ASP A N 1
ATOM 808 C CA . ASP A 1 107 ? 7.371 7.182 21.706 1.00 95.94 107 ASP A CA 1
ATOM 809 C C . ASP A 1 107 ? 6.113 7.939 21.253 1.00 95.94 107 ASP A C 1
ATOM 811 O O . ASP A 1 107 ? 6.180 8.897 20.473 1.00 95.94 107 ASP A O 1
ATOM 815 N N . PHE A 1 108 ? 4.955 7.493 21.741 1.00 94.44 108 PHE A N 1
ATOM 816 C CA . PHE A 1 108 ? 3.672 8.024 21.302 1.00 94.44 108 PHE A CA 1
ATOM 817 C C . PHE A 1 108 ? 3.491 9.485 21.710 1.00 94.44 108 PHE A C 1
ATOM 819 O O . PHE A 1 108 ? 3.037 10.276 20.885 1.00 94.44 108 PHE A O 1
ATOM 826 N N . ALA A 1 109 ? 3.847 9.859 22.943 1.00 94.00 109 ALA A N 1
ATOM 827 C CA . ALA A 1 109 ? 3.635 11.217 23.439 1.00 94.00 109 ALA A CA 1
ATOM 828 C C . ALA A 1 109 ? 4.471 12.222 22.638 1.00 94.00 109 ALA A C 1
ATOM 830 O O . ALA A 1 109 ? 3.930 13.182 22.084 1.00 94.00 109 ALA A O 1
ATOM 831 N N . ALA A 1 110 ? 5.764 11.942 22.469 1.00 94.31 110 ALA A N 1
ATOM 832 C CA . ALA A 1 110 ? 6.666 12.765 21.675 1.00 94.31 110 ALA A CA 1
ATOM 833 C C . ALA A 1 110 ? 6.211 12.857 20.209 1.00 94.31 110 ALA A C 1
ATOM 835 O O . ALA A 1 110 ? 6.220 13.937 19.609 1.00 94.31 110 ALA A O 1
ATOM 836 N N . LEU A 1 111 ? 5.772 11.738 19.621 1.00 94.25 111 LEU A N 1
ATOM 837 C CA . LEU A 1 111 ? 5.271 11.714 18.251 1.00 94.25 111 LEU A CA 1
ATOM 838 C C . LEU A 1 111 ? 3.979 12.529 18.101 1.00 94.25 111 LEU A C 1
ATOM 840 O O . LEU A 1 111 ? 3.851 13.311 17.156 1.00 94.25 111 LEU A O 1
ATOM 844 N N . TYR A 1 112 ? 3.037 12.368 19.028 1.00 93.06 112 TYR A N 1
ATOM 845 C CA . TYR A 1 112 ? 1.750 13.057 19.043 1.00 93.06 112 TYR A CA 1
ATOM 846 C C . TYR A 1 112 ? 1.933 14.576 19.101 1.00 93.06 112 TYR A C 1
ATOM 848 O O . TYR A 1 112 ? 1.349 15.300 18.291 1.00 93.06 112 TYR A O 1
ATOM 856 N N . GLU A 1 113 ? 2.797 15.068 19.991 1.00 93.25 113 GLU A N 1
ATOM 857 C CA . GLU A 1 113 ? 3.080 16.500 20.122 1.00 93.25 113 GLU A CA 1
ATOM 858 C C . GLU A 1 113 ? 3.816 17.079 18.917 1.00 93.25 113 GLU A C 1
ATOM 860 O O . GLU A 1 113 ? 3.469 18.163 18.443 1.00 93.25 113 GLU A O 1
ATOM 865 N N . LYS A 1 114 ? 4.799 16.344 18.386 1.00 92.56 114 LYS A N 1
ATOM 866 C CA . LYS A 1 114 ? 5.575 16.766 17.215 1.00 92.56 114 LYS A CA 1
ATOM 867 C C . LYS A 1 114 ? 4.721 16.837 15.950 1.00 92.56 114 LYS A C 1
ATOM 869 O O . LYS A 1 114 ? 4.934 17.709 15.111 1.00 92.56 114 LYS A O 1
ATOM 874 N N . ARG A 1 115 ? 3.795 15.891 15.764 1.00 91.50 115 ARG A N 1
ATOM 875 C CA . ARG A 1 115 ? 3.026 15.746 14.515 1.00 91.50 115 ARG A CA 1
ATOM 876 C C . ARG A 1 115 ? 1.740 16.553 14.502 1.00 91.50 115 ARG A C 1
ATOM 878 O O . ARG A 1 115 ? 1.300 16.951 13.424 1.00 91.50 115 ARG A O 1
ATOM 885 N N . LEU A 1 116 ? 1.122 16.780 15.658 1.00 92.81 116 LEU A N 1
ATOM 886 C CA . LEU A 1 116 ? -0.167 17.452 15.741 1.00 92.81 116 LEU A CA 1
ATOM 887 C C . LEU A 1 116 ? -0.037 18.796 16.447 1.00 92.81 116 LEU A C 1
ATOM 889 O O . LEU A 1 116 ? 0.263 18.894 17.638 1.00 92.81 116 LEU A O 1
ATOM 893 N N . SER A 1 117 ? -0.370 19.854 15.705 1.00 94.81 117 SER A N 1
ATOM 894 C CA . SER A 1 117 ? -0.488 21.198 16.268 1.00 94.81 117 SER A CA 1
ATOM 895 C C . SER A 1 117 ? -1.436 21.209 17.473 1.00 94.81 117 SER A C 1
ATOM 897 O O . SER A 1 117 ? -2.387 20.424 17.538 1.00 94.81 117 SER A O 1
ATOM 899 N N . LYS A 1 118 ? -1.245 22.153 18.402 1.00 95.56 118 LYS A N 1
ATOM 900 C CA . LYS A 1 118 ? -2.158 22.353 19.543 1.00 95.56 118 LYS A CA 1
ATOM 901 C C . LYS A 1 118 ? -3.626 22.456 19.095 1.00 95.56 118 LYS A C 1
ATOM 903 O O . LYS A 1 118 ? -4.510 21.869 19.712 1.00 95.56 118 LYS A O 1
ATOM 908 N N . ARG A 1 119 ? -3.886 23.135 17.968 1.00 96.19 119 ARG A N 1
ATOM 909 C CA . ARG A 1 119 ? -5.224 23.244 17.362 1.00 96.19 119 ARG A CA 1
ATOM 910 C C . ARG A 1 119 ? -5.781 21.882 16.938 1.00 96.19 119 ARG A C 1
ATOM 912 O O . ARG A 1 119 ? -6.943 21.602 17.226 1.00 96.19 119 ARG A O 1
ATOM 919 N N . SER A 1 120 ? -4.979 21.057 16.262 1.00 95.31 120 SER A N 1
ATOM 920 C CA . SER A 1 120 ? -5.370 19.709 15.825 1.00 95.31 120 SER A CA 1
ATOM 921 C C . SER A 1 120 ? -5.654 18.798 17.018 1.00 95.31 120 SER A C 1
ATOM 923 O O . SER A 1 120 ? -6.677 18.121 17.025 1.00 95.31 120 SER A O 1
ATOM 925 N N . ARG A 1 121 ? -4.809 18.844 18.056 1.00 94.88 121 ARG A N 1
ATOM 926 C CA . ARG A 1 121 ? -5.004 18.085 19.302 1.00 94.88 121 ARG A CA 1
ATOM 927 C C . ARG A 1 121 ? -6.325 18.445 19.985 1.00 94.88 121 ARG A C 1
ATOM 929 O O . ARG A 1 121 ? -7.154 17.571 20.211 1.00 94.88 121 ARG A O 1
ATOM 936 N N . HIS A 1 122 ? -6.607 19.737 20.163 1.00 95.19 122 HIS A N 1
ATOM 937 C CA . HIS A 1 122 ? -7.898 20.177 20.701 1.00 95.19 122 HIS A CA 1
ATOM 938 C C . HIS A 1 122 ? -9.094 19.803 19.815 1.00 95.19 122 HIS A C 1
ATOM 940 O O . HIS A 1 122 ? -10.197 19.607 20.321 1.00 95.19 122 HIS A O 1
ATOM 946 N N . ALA A 1 123 ? -8.925 19.741 18.491 1.00 95.75 123 ALA A N 1
ATOM 947 C CA . ALA A 1 123 ? -9.987 19.280 17.599 1.00 95.75 123 ALA A CA 1
ATOM 948 C C . ALA A 1 123 ? -10.283 17.785 17.795 1.00 95.75 123 ALA A C 1
ATOM 950 O O . ALA A 1 123 ? -11.454 17.418 17.872 1.00 95.75 123 ALA A O 1
ATOM 951 N N . LEU A 1 124 ? -9.249 16.950 17.944 1.00 93.06 124 LEU A N 1
ATOM 952 C CA . LEU A 1 124 ? -9.405 15.527 18.260 1.00 93.06 124 LEU A CA 1
ATOM 953 C C . LEU A 1 124 ? -10.075 15.319 19.622 1.00 93.06 124 LEU A C 1
ATOM 955 O O . LEU A 1 124 ? -11.032 14.559 19.702 1.00 93.06 124 LEU A O 1
ATOM 959 N N . GLU A 1 125 ? -9.656 16.050 20.658 1.00 91.81 125 GLU A N 1
ATOM 960 C CA . GLU A 1 125 ? -10.290 16.012 21.987 1.00 91.81 125 GLU A CA 1
ATOM 961 C C . GLU A 1 125 ? -11.776 16.389 21.923 1.00 91.81 125 GLU A C 1
ATOM 963 O O . GLU A 1 125 ? -12.621 15.722 22.519 1.00 91.81 125 GLU A O 1
ATOM 968 N N . ARG A 1 126 ? -12.126 17.441 21.167 1.00 94.06 126 ARG A N 1
ATOM 969 C CA . ARG A 1 126 ? -13.532 17.820 20.953 1.00 94.06 126 ARG A CA 1
ATOM 970 C C . ARG A 1 126 ? -14.317 16.721 20.247 1.00 94.06 126 ARG A C 1
ATOM 972 O O . ARG A 1 126 ? -15.439 16.446 20.657 1.00 94.06 126 ARG A O 1
ATOM 979 N N . ASN A 1 127 ? -13.751 16.113 19.206 1.00 91.44 127 ASN A N 1
ATOM 980 C CA . ASN A 1 127 ? -14.405 15.026 18.480 1.00 91.44 127 ASN A CA 1
ATOM 981 C C . ASN A 1 127 ? -14.593 13.793 19.373 1.00 91.44 127 ASN A C 1
ATOM 983 O O . ASN A 1 127 ? -15.667 13.205 19.353 1.00 91.44 127 ASN A O 1
ATOM 987 N N . ALA A 1 128 ? -13.598 13.452 20.196 1.00 87.75 128 ALA A N 1
ATOM 988 C CA . ALA A 1 128 ? -13.687 12.358 21.157 1.00 87.75 128 ALA A CA 1
ATOM 989 C C . ALA A 1 128 ? -14.789 12.602 22.200 1.00 87.75 128 ALA A C 1
ATOM 991 O O . ALA A 1 128 ? -15.597 11.711 22.443 1.00 87.75 128 ALA A O 1
ATOM 992 N N . ARG A 1 129 ? -14.890 13.821 22.756 1.00 89.25 129 ARG A N 1
ATOM 993 C CA . ARG A 1 129 ? -15.980 14.177 23.685 1.00 89.25 129 ARG A CA 1
ATOM 994 C C . ARG A 1 129 ? -17.355 14.079 23.034 1.00 89.25 129 ARG A C 1
ATOM 996 O O . ARG A 1 129 ? -18.234 13.459 23.610 1.00 89.25 129 ARG A O 1
ATOM 1003 N N . LYS A 1 130 ? -17.518 14.637 21.830 1.00 90.62 130 LYS A N 1
ATOM 1004 C CA . LYS A 1 130 ? -18.781 14.538 21.081 1.00 90.62 130 LYS A CA 1
ATOM 1005 C C . LYS A 1 130 ? -19.161 13.091 20.793 1.00 90.62 130 LYS A C 1
ATOM 1007 O O . LYS A 1 130 ? -20.327 12.739 20.854 1.00 90.62 130 LYS A O 1
ATOM 1012 N N . LEU A 1 131 ? -18.184 12.246 20.476 1.00 86.75 131 LEU A N 1
ATOM 1013 C CA . LEU A 1 131 ? -18.448 10.835 20.229 1.00 86.75 131 LEU A CA 1
ATOM 1014 C C . LEU A 1 131 ? -18.863 10.104 21.516 1.00 86.75 131 LEU A C 1
ATOM 1016 O O . LEU A 1 131 ? -19.736 9.247 21.463 1.00 86.75 131 LEU A O 1
ATOM 1020 N N . ALA A 1 132 ? -18.297 10.480 22.666 1.00 85.62 132 ALA A N 1
ATOM 1021 C CA . ALA A 1 132 ? -18.672 9.934 23.971 1.00 85.62 132 ALA A CA 1
ATOM 1022 C C . ALA A 1 132 ? -20.083 10.352 24.437 1.00 85.62 132 ALA A C 1
ATOM 1024 O O . ALA A 1 132 ? -20.660 9.679 25.288 1.00 85.62 132 ALA A O 1
ATOM 1025 N N . GLU A 1 133 ? -20.680 11.407 23.865 1.00 89.88 133 GLU A N 1
ATOM 1026 C CA . GLU A 1 133 ? -22.098 11.749 24.094 1.00 89.88 133 GLU A CA 1
ATOM 1027 C C . GLU A 1 133 ? -23.043 10.640 23.591 1.00 89.88 133 GLU A C 1
ATOM 1029 O O . GLU A 1 133 ? -24.156 10.511 24.094 1.00 89.88 133 GLU A O 1
ATOM 1034 N N . ALA A 1 134 ? -22.594 9.792 22.655 1.00 86.56 134 ALA A N 1
ATOM 1035 C CA . ALA A 1 134 ? -23.333 8.608 22.205 1.00 86.56 134 ALA A CA 1
ATOM 1036 C C . ALA A 1 134 ? -23.287 7.430 23.205 1.00 86.56 134 ALA A C 1
ATOM 1038 O O . ALA A 1 134 ? -23.900 6.390 22.958 1.00 86.56 134 ALA A O 1
ATOM 1039 N N . GLY A 1 135 ? -22.565 7.580 24.320 1.00 88.44 135 GLY A N 1
ATOM 1040 C CA . GLY A 1 135 ? -22.356 6.564 25.348 1.00 88.44 135 GLY A CA 1
ATOM 1041 C C . GLY A 1 135 ? -20.898 6.093 25.437 1.00 88.44 135 GLY A C 1
ATOM 1042 O O . GLY A 1 135 ? -20.040 6.553 24.678 1.00 88.44 135 GLY A O 1
ATOM 1043 N N . PRO A 1 136 ? -20.595 5.168 26.368 1.00 89.00 136 PRO A N 1
ATOM 1044 C CA . PRO A 1 136 ? -19.269 4.569 26.481 1.00 89.00 136 PRO A CA 1
ATOM 1045 C C . PRO A 1 136 ? -18.825 3.969 25.144 1.00 89.00 136 PRO A C 1
ATOM 1047 O O . PRO A 1 136 ? -19.617 3.303 24.478 1.00 89.00 136 PRO A O 1
ATOM 1050 N N . LEU A 1 137 ? -17.574 4.208 24.751 1.00 89.06 137 LEU A N 1
ATOM 1051 C CA . LEU A 1 137 ? -17.009 3.736 23.487 1.00 89.06 137 LEU A CA 1
ATOM 1052 C C . LEU A 1 137 ? -16.074 2.551 23.720 1.00 89.06 137 LEU A C 1
ATOM 1054 O O . LEU A 1 137 ? -15.278 2.554 24.656 1.00 89.06 137 LEU A O 1
ATOM 1058 N N . GLU A 1 138 ? -16.137 1.581 22.819 1.00 90.12 138 GLU A N 1
ATOM 1059 C CA . GLU A 1 138 ? -15.272 0.410 22.768 1.00 90.12 138 GLU A CA 1
ATOM 1060 C C . GLU A 1 138 ? -14.435 0.441 21.485 1.00 90.12 138 GLU A C 1
ATOM 1062 O O . GLU A 1 138 ? -14.951 0.701 20.392 1.00 90.12 138 GLU A O 1
ATOM 1067 N N . PHE A 1 139 ? -13.141 0.155 21.632 1.00 92.50 139 PHE A N 1
ATOM 1068 C CA . PHE A 1 139 ? -12.191 -0.013 20.537 1.00 92.50 139 PHE A CA 1
ATOM 1069 C C . PHE A 1 139 ? -11.650 -1.436 20.586 1.00 92.50 139 PHE A C 1
ATOM 1071 O O . PHE A 1 139 ? -11.216 -1.892 21.644 1.00 92.50 139 PHE A O 1
ATOM 1078 N N . GLY A 1 140 ? -11.621 -2.117 19.448 1.00 94.25 140 GLY A N 1
ATOM 1079 C CA . GLY A 1 140 ? -11.148 -3.494 19.397 1.00 94.25 140 GLY A CA 1
ATOM 1080 C C . GLY A 1 140 ? -10.776 -3.944 17.995 1.00 94.25 140 GLY A C 1
ATOM 1081 O O . GLY A 1 140 ? -10.815 -3.169 17.037 1.00 94.25 140 GLY A O 1
ATOM 1082 N N . TRP A 1 141 ? -10.408 -5.216 17.894 1.00 94.81 141 TRP A N 1
ATOM 1083 C CA . TRP A 1 141 ? -10.099 -5.896 16.642 1.00 94.81 141 TRP A CA 1
ATOM 1084 C C . TRP A 1 141 ? -11.120 -7.005 16.400 1.00 94.81 141 TRP A C 1
ATOM 1086 O O . TRP A 1 141 ? -11.607 -7.625 17.344 1.00 94.81 141 TRP A O 1
ATOM 1096 N N . ALA A 1 142 ? -11.461 -7.243 15.136 1.00 94.06 142 ALA A N 1
ATOM 1097 C CA . ALA A 1 142 ? -12.230 -8.419 14.755 1.00 94.06 142 ALA A CA 1
ATOM 1098 C C . ALA A 1 142 ? -11.329 -9.660 14.816 1.00 94.06 142 ALA A C 1
ATOM 1100 O O . ALA A 1 142 ? -10.373 -9.777 14.044 1.00 94.06 142 ALA A O 1
ATOM 1101 N N . GLU A 1 143 ? -11.651 -10.581 15.720 1.00 91.50 143 GLU A N 1
ATOM 1102 C CA . GLU A 1 143 ? -10.855 -11.786 15.976 1.00 91.50 143 GLU A CA 1
ATOM 1103 C C . GLU A 1 143 ? -11.464 -13.011 15.284 1.00 91.50 143 GLU A C 1
ATOM 1105 O O . GLU A 1 143 ? -10.747 -13.835 14.711 1.00 91.50 143 GLU A O 1
ATOM 1110 N N . THR A 1 144 ? -12.797 -13.120 15.267 1.00 93.25 144 THR A N 1
ATOM 1111 C CA . THR A 1 144 ? -13.487 -14.263 14.655 1.00 93.25 144 THR A CA 1
ATOM 1112 C C . THR A 1 144 ? -13.759 -14.050 13.167 1.00 93.25 144 THR A C 1
ATOM 1114 O O . THR A 1 144 ? -13.833 -12.923 12.674 1.00 93.25 144 THR A O 1
ATOM 1117 N N . ARG A 1 145 ? -13.951 -15.155 12.434 1.00 94.81 145 ARG A N 1
ATOM 1118 C CA . ARG A 1 145 ? -14.377 -15.136 11.026 1.00 94.81 145 ARG A CA 1
ATOM 1119 C C . ARG A 1 145 ? -15.610 -14.253 10.817 1.00 94.81 145 ARG A C 1
ATOM 1121 O O . ARG A 1 145 ? -15.587 -13.388 9.947 1.00 94.81 145 ARG A O 1
ATOM 1128 N N . ASP A 1 146 ? -16.645 -14.453 11.627 1.00 95.31 146 ASP A N 1
ATOM 1129 C CA . ASP A 1 146 ? -17.916 -13.741 11.475 1.00 95.31 146 ASP A CA 1
ATOM 1130 C C . ASP A 1 146 ? -17.758 -12.248 11.768 1.00 95.31 146 ASP A C 1
ATOM 1132 O O . ASP A 1 146 ? -18.202 -11.424 10.975 1.00 95.31 146 ASP A O 1
ATOM 1136 N N . GLN A 1 147 ? -17.020 -11.886 12.827 1.00 94.50 147 GLN A N 1
ATOM 1137 C CA . GLN A 1 147 ? -16.711 -10.483 13.128 1.00 94.50 147 GLN A CA 1
ATOM 1138 C C . GLN A 1 147 ? -15.983 -9.801 11.966 1.00 94.50 147 GLN A C 1
ATOM 1140 O O . GLN A 1 147 ? -16.297 -8.667 11.616 1.00 94.50 147 GLN A O 1
ATOM 1145 N N . LYS A 1 148 ? -15.007 -10.479 11.351 1.00 95.62 148 LYS A N 1
ATOM 1146 C CA . LYS A 1 148 ? -14.249 -9.925 10.221 1.00 95.62 148 LYS A CA 1
ATOM 1147 C C . LYS A 1 148 ? -15.147 -9.677 9.010 1.00 95.62 148 LYS A C 1
ATOM 1149 O O . LYS A 1 148 ? -15.040 -8.626 8.380 1.00 95.62 148 LYS A O 1
ATOM 1154 N N . LEU A 1 149 ? -16.021 -10.628 8.684 1.00 96.12 149 LEU A N 1
ATOM 1155 C CA . LEU A 1 149 ? -16.915 -10.522 7.531 1.00 96.12 149 LEU A CA 1
ATOM 1156 C C . LEU A 1 149 ? -17.963 -9.422 7.722 1.00 96.12 149 LEU A C 1
ATOM 1158 O O . LEU A 1 149 ? -18.120 -8.590 6.827 1.00 96.12 149 LEU A O 1
ATOM 1162 N N . THR A 1 150 ? -18.605 -9.345 8.889 1.00 95.56 150 THR A N 1
ATOM 1163 C CA . THR A 1 150 ? -19.594 -8.289 9.148 1.00 95.56 150 THR A CA 1
ATOM 1164 C C . THR A 1 150 ? -18.953 -6.902 9.205 1.00 95.56 150 THR A C 1
ATOM 1166 O O . THR A 1 150 ? -19.494 -5.936 8.654 1.00 95.56 150 THR A O 1
ATOM 1169 N N . LEU A 1 151 ? -17.749 -6.793 9.776 1.00 96.25 151 LEU A N 1
ATOM 1170 C CA . LEU A 1 151 ? -17.026 -5.527 9.821 1.00 96.25 151 LEU A CA 1
ATOM 1171 C C . LEU A 1 151 ? -16.589 -5.067 8.420 1.00 96.25 151 LEU A C 1
ATOM 1173 O O . LEU A 1 151 ? -16.638 -3.870 8.130 1.00 96.25 151 LEU A O 1
ATOM 1177 N N . LEU A 1 152 ? -16.221 -5.991 7.522 1.00 96.94 152 LEU A N 1
ATOM 1178 C CA . LEU A 1 152 ? -15.973 -5.671 6.111 1.00 96.94 152 LEU A CA 1
ATOM 1179 C C . LEU A 1 152 ? -17.231 -5.166 5.407 1.00 96.94 152 LEU A C 1
ATOM 1181 O O . LEU A 1 152 ? -17.167 -4.147 4.721 1.00 96.94 152 LEU A O 1
ATOM 1185 N N . ASP A 1 153 ? -18.372 -5.829 5.591 1.00 96.62 153 ASP A N 1
ATOM 1186 C CA . ASP A 1 153 ? -19.634 -5.390 4.987 1.00 96.62 153 ASP A CA 1
ATOM 1187 C C . ASP A 1 153 ? -20.029 -3.991 5.480 1.00 96.62 153 ASP A C 1
ATOM 1189 O O . ASP A 1 153 ? -20.399 -3.118 4.684 1.00 96.62 153 ASP A O 1
ATOM 1193 N N . THR A 1 154 ? -19.839 -3.734 6.776 1.00 96.00 154 THR A N 1
ATOM 1194 C CA . THR A 1 154 ? -20.019 -2.412 7.381 1.00 96.00 154 THR A CA 1
ATOM 1195 C C . THR A 1 154 ? -19.073 -1.378 6.768 1.00 96.00 154 THR A C 1
ATOM 1197 O O . THR A 1 154 ? -19.515 -0.291 6.378 1.00 96.00 154 THR A O 1
ATOM 1200 N N . LEU A 1 155 ? -17.786 -1.708 6.625 1.00 96.25 155 LEU A N 1
ATOM 1201 C CA . LEU A 1 155 ? -16.784 -0.840 6.007 1.00 96.25 155 LEU A CA 1
ATOM 1202 C C . LEU A 1 155 ? -17.154 -0.502 4.562 1.00 96.25 155 LEU A C 1
ATOM 1204 O O . LEU A 1 155 ? -17.115 0.672 4.190 1.00 96.25 155 LEU A O 1
ATOM 1208 N N . PHE A 1 156 ? -17.550 -1.487 3.752 1.00 97.06 156 PHE A N 1
ATOM 1209 C CA . PHE A 1 156 ? -17.938 -1.256 2.360 1.00 97.06 156 PHE A CA 1
ATOM 1210 C C . PHE A 1 156 ? -19.169 -0.355 2.268 1.00 97.06 156 PHE A C 1
ATOM 1212 O O . PHE A 1 156 ? -19.176 0.586 1.475 1.00 97.06 156 PHE A O 1
ATOM 1219 N N . ALA A 1 157 ? -20.182 -0.571 3.111 1.00 97.06 157 ALA A N 1
ATOM 1220 C CA . ALA A 1 157 ? -21.365 0.285 3.148 1.00 97.06 157 ALA A CA 1
ATOM 1221 C C . ALA A 1 157 ? -21.021 1.734 3.541 1.00 97.06 157 ALA A C 1
ATOM 1223 O O . ALA A 1 157 ? -21.510 2.686 2.928 1.00 97.06 157 ALA A O 1
ATOM 1224 N N . GLN A 1 158 ? -20.154 1.921 4.541 1.00 96.38 158 GLN A N 1
ATOM 1225 C CA . GLN A 1 158 ? -19.685 3.245 4.957 1.00 96.38 158 GLN A CA 1
ATOM 1226 C C . GLN A 1 158 ? -18.868 3.936 3.858 1.00 96.38 158 GLN A C 1
ATOM 1228 O O . GLN A 1 158 ? -19.101 5.112 3.571 1.00 96.38 158 GLN A O 1
ATOM 1233 N N . LYS A 1 159 ? -17.945 3.210 3.216 1.00 95.75 159 LYS A N 1
ATOM 1234 C CA . LYS A 1 159 ? -17.104 3.732 2.132 1.00 95.75 159 LYS A CA 1
ATOM 1235 C C . LYS A 1 159 ? -17.913 4.104 0.903 1.00 95.75 159 LYS A C 1
ATOM 1237 O O . LYS A 1 159 ? -17.700 5.185 0.367 1.00 95.75 159 LYS A O 1
ATOM 1242 N N . SER A 1 160 ? -18.889 3.285 0.527 1.00 96.62 160 SER A N 1
ATOM 1243 C CA . SER A 1 160 ? -19.773 3.575 -0.600 1.00 96.62 160 SER A CA 1
ATOM 1244 C C . SER A 1 160 ? -20.547 4.883 -0.387 1.00 96.62 160 SER A C 1
ATOM 1246 O O . SER A 1 160 ? -20.533 5.762 -1.250 1.00 96.62 160 SER A O 1
ATOM 1248 N N . ARG A 1 161 ? -21.117 5.095 0.814 1.00 97.69 161 ARG A N 1
ATOM 1249 C CA . ARG A 1 161 ? -21.761 6.375 1.177 1.00 97.69 161 ARG A CA 1
ATOM 1250 C C . ARG A 1 161 ? -20.783 7.551 1.154 1.00 97.69 161 ARG A C 1
ATOM 1252 O O . ARG A 1 161 ? -21.131 8.619 0.657 1.00 97.69 161 ARG A O 1
ATOM 1259 N N . GLN A 1 162 ? -19.570 7.365 1.681 1.00 96.75 162 GLN A N 1
ATOM 1260 C CA . GLN A 1 162 ? -18.527 8.396 1.677 1.00 96.75 162 GLN A CA 1
ATOM 1261 C C . GLN A 1 162 ? -18.128 8.789 0.246 1.00 96.75 162 GLN A C 1
ATOM 1263 O O . GLN A 1 162 ? -18.067 9.977 -0.060 1.00 96.75 162 GLN A O 1
ATOM 1268 N N . PHE A 1 163 ? -17.885 7.817 -0.633 1.00 96.00 163 PHE A N 1
ATOM 1269 C CA . PHE A 1 163 ? -17.500 8.069 -2.021 1.00 96.00 163 PHE A CA 1
ATOM 1270 C C . PHE A 1 163 ? -18.620 8.729 -2.824 1.00 96.00 163 PHE A C 1
ATOM 1272 O O . PHE A 1 163 ? -18.352 9.697 -3.536 1.00 96.00 163 PHE A O 1
ATOM 1279 N N . ALA A 1 164 ? -19.870 8.295 -2.634 1.00 96.25 164 ALA A N 1
ATOM 1280 C CA . ALA A 1 164 ? -21.033 8.935 -3.243 1.00 96.25 164 ALA A CA 1
ATOM 1281 C C . ALA A 1 164 ? -21.162 10.410 -2.823 1.00 96.25 164 ALA A C 1
ATOM 1283 O O . ALA A 1 164 ? -21.333 11.277 -3.677 1.00 96.25 164 ALA A O 1
ATOM 1284 N N . ALA A 1 165 ? -20.999 10.717 -1.531 1.00 97.38 165 ALA A N 1
ATOM 1285 C CA . ALA A 1 165 ? -21.040 12.094 -1.029 1.00 97.38 165 ALA A CA 1
ATOM 1286 C C . ALA A 1 165 ? -19.894 12.972 -1.568 1.00 97.38 165 ALA A C 1
ATOM 1288 O O . ALA A 1 165 ? -20.055 14.182 -1.707 1.00 97.38 165 ALA A O 1
ATOM 1289 N N . MET A 1 166 ? -18.742 12.373 -1.881 1.00 96.12 166 MET A N 1
ATOM 1290 C CA . MET A 1 166 ? -17.595 13.055 -2.492 1.00 96.12 166 MET A CA 1
ATOM 1291 C C . MET A 1 166 ? -17.684 13.154 -4.024 1.00 96.12 166 MET A C 1
ATOM 1293 O O . MET A 1 166 ? -16.842 13.814 -4.628 1.00 96.12 166 MET A O 1
ATOM 1297 N N . GLY A 1 167 ? -18.653 12.486 -4.661 1.00 95.50 167 GLY A N 1
ATOM 1298 C CA . GLY A 1 167 ? -18.766 12.425 -6.120 1.00 95.50 167 GLY A CA 1
ATOM 1299 C C . GLY A 1 167 ? -17.632 11.648 -6.799 1.00 95.50 167 GLY A C 1
ATOM 1300 O O . GLY A 1 167 ? -17.284 11.946 -7.940 1.00 95.50 167 GLY A O 1
ATOM 1301 N N . VAL A 1 168 ? -17.028 10.674 -6.110 1.00 93.44 168 VAL A N 1
ATOM 1302 C CA . VAL A 1 168 ? -15.938 9.842 -6.649 1.00 93.44 168 VAL A CA 1
ATOM 1303 C C . VAL A 1 168 ? -16.387 8.397 -6.848 1.00 93.44 168 VAL A C 1
ATOM 1305 O O . VAL A 1 168 ? -17.339 7.931 -6.223 1.00 93.44 168 VAL A O 1
ATOM 1308 N N . LYS A 1 169 ? -15.690 7.670 -7.728 1.00 92.81 169 LYS A N 1
ATOM 1309 C CA . LYS A 1 169 ? -15.952 6.250 -7.989 1.00 92.81 169 LYS A CA 1
ATOM 1310 C C . LYS A 1 169 ? -15.731 5.420 -6.718 1.00 92.81 169 LYS A C 1
ATOM 1312 O O . LYS A 1 169 ? -14.703 5.564 -6.058 1.00 92.81 169 LYS A O 1
ATOM 1317 N N . ASP A 1 170 ? -16.654 4.503 -6.438 1.00 94.31 170 ASP A N 1
ATOM 1318 C CA . ASP A 1 170 ? -16.446 3.459 -5.435 1.00 94.31 170 ASP A CA 1
ATOM 1319 C C . ASP A 1 170 ? -15.423 2.436 -5.954 1.00 94.31 170 ASP A C 1
ATOM 1321 O O . ASP A 1 170 ? -15.637 1.787 -6.981 1.00 94.31 170 ASP A O 1
ATOM 1325 N N . ILE A 1 171 ? -14.286 2.335 -5.265 1.00 93.31 171 ILE A N 1
ATOM 1326 C CA . ILE A 1 171 ? -13.206 1.401 -5.610 1.00 93.31 171 ILE A CA 1
ATOM 1327 C C . ILE A 1 171 ? -13.480 -0.025 -5.111 1.00 93.31 171 ILE A C 1
ATOM 1329 O O . ILE A 1 171 ? -12.796 -0.952 -5.528 1.00 93.31 171 ILE A O 1
ATOM 1333 N N . PHE A 1 172 ? -14.466 -0.231 -4.231 1.00 95.31 172 PHE A N 1
ATOM 1334 C CA . PHE A 1 172 ? -14.819 -1.554 -3.715 1.00 95.31 172 PHE A CA 1
ATOM 1335 C C . PHE A 1 172 ? -15.902 -2.206 -4.577 1.00 95.31 172 PHE A C 1
ATOM 1337 O O . PHE A 1 172 ? -17.043 -2.379 -4.136 1.00 95.31 172 PHE A O 1
ATOM 1344 N N . ASP A 1 173 ? -15.546 -2.578 -5.806 1.00 93.69 173 ASP A N 1
ATOM 1345 C CA . ASP A 1 173 ? -16.403 -3.401 -6.662 1.00 93.69 173 ASP A CA 1
ATOM 1346 C C . ASP A 1 173 ? -16.526 -4.852 -6.146 1.00 93.69 173 ASP A C 1
ATOM 1348 O O . ASP A 1 173 ? -15.988 -5.217 -5.098 1.00 93.69 173 ASP A O 1
ATOM 1352 N N . ALA A 1 174 ? -17.274 -5.697 -6.860 1.00 95.38 174 ALA A N 1
ATOM 1353 C CA . ALA A 1 174 ? -17.493 -7.083 -6.448 1.00 95.38 174 ALA A CA 1
ATOM 1354 C C . ALA A 1 174 ? -16.182 -7.880 -6.298 1.00 95.38 174 ALA A C 1
ATOM 1356 O O . ALA A 1 174 ? -16.058 -8.667 -5.357 1.00 95.38 174 ALA A O 1
ATOM 1357 N N . HIS A 1 175 ? -15.200 -7.644 -7.173 1.00 93.19 175 HIS A N 1
ATOM 1358 C CA . HIS A 1 175 ? -13.909 -8.327 -7.139 1.00 93.19 175 HIS A CA 1
ATOM 1359 C C . HIS A 1 175 ? -13.060 -7.840 -5.968 1.00 93.19 175 HIS A C 1
ATOM 1361 O O . HIS A 1 175 ? -12.550 -8.658 -5.205 1.00 93.19 175 HIS A O 1
ATOM 1367 N N . ALA A 1 176 ? -12.975 -6.524 -5.762 1.00 94.19 176 ALA A N 1
ATOM 1368 C CA . ALA A 1 176 ? -12.276 -5.949 -4.621 1.00 94.19 176 ALA A CA 1
ATOM 1369 C C . ALA A 1 176 ? -12.876 -6.444 -3.296 1.00 94.19 176 ALA A C 1
ATOM 1371 O O . ALA A 1 176 ? -12.148 -6.869 -2.402 1.00 94.19 176 ALA A O 1
ATOM 1372 N N . ARG A 1 177 ? -14.210 -6.457 -3.163 1.00 96.50 177 ARG A N 1
ATOM 1373 C CA . ARG A 1 177 ? -14.876 -6.960 -1.949 1.00 96.50 177 ARG A CA 1
ATOM 1374 C C . ARG A 1 177 ? -14.596 -8.441 -1.705 1.00 96.50 177 ARG A C 1
ATOM 1376 O O . ARG A 1 177 ? -14.385 -8.820 -0.557 1.00 96.50 177 ARG A O 1
ATOM 1383 N N . ALA A 1 178 ? -14.597 -9.273 -2.748 1.00 96.50 178 ALA A N 1
ATOM 1384 C CA . ALA A 1 178 ? -14.229 -10.684 -2.630 1.00 96.50 178 ALA A CA 1
ATOM 1385 C C . ALA A 1 178 ? -12.773 -10.840 -2.163 1.00 96.50 178 ALA A C 1
ATOM 1387 O O . ALA A 1 178 ? -12.529 -11.508 -1.161 1.00 96.50 178 ALA A O 1
ATOM 1388 N N . PHE A 1 179 ? -11.841 -10.119 -2.793 1.00 94.44 179 PHE A N 1
ATOM 1389 C CA . PHE A 1 179 ? -10.428 -10.107 -2.413 1.00 94.44 179 PHE A CA 1
ATOM 1390 C C . PHE A 1 179 ? -10.226 -9.728 -0.940 1.00 94.44 179 PHE A C 1
ATOM 1392 O O . PHE A 1 179 ? -9.582 -10.466 -0.201 1.00 94.44 179 PHE A O 1
ATOM 1399 N N . TYR A 1 180 ? -10.825 -8.623 -0.474 1.00 95.25 180 TYR A N 1
ATOM 1400 C CA . TYR A 1 180 ? -10.705 -8.189 0.925 1.00 95.25 180 TYR A CA 1
ATOM 1401 C C . TYR A 1 180 ? -11.271 -9.206 1.923 1.00 95.25 180 TYR A C 1
ATOM 1403 O O . TYR A 1 180 ? -10.724 -9.348 3.018 1.00 95.25 180 TYR A O 1
ATOM 1411 N N . ARG A 1 181 ? -12.334 -9.935 1.555 1.00 95.94 181 ARG A N 1
ATOM 1412 C CA . ARG A 1 181 ? -12.865 -11.032 2.378 1.00 95.94 181 ARG A CA 1
ATOM 1413 C C . ARG A 1 181 ? -11.886 -12.197 2.454 1.00 95.94 181 ARG A C 1
ATOM 1415 O O . ARG A 1 181 ? -11.680 -12.718 3.542 1.00 95.94 181 ARG A O 1
ATOM 1422 N N . GLU A 1 182 ? -11.247 -12.570 1.351 1.00 95.31 182 GLU A N 1
ATOM 1423 C CA . GLU A 1 182 ? -10.234 -13.631 1.346 1.00 95.31 182 GLU A CA 1
ATOM 1424 C C . GLU A 1 182 ? -9.020 -13.257 2.208 1.00 95.31 182 GLU A C 1
ATOM 1426 O O . GLU A 1 182 ? -8.653 -14.009 3.111 1.00 95.31 182 GLU A O 1
ATOM 1431 N N . VAL A 1 183 ? -8.443 -12.063 2.021 1.00 94.06 183 VAL A N 1
ATOM 1432 C CA . VAL A 1 183 ? -7.234 -11.656 2.767 1.00 94.06 183 VAL A CA 1
ATOM 1433 C C . VAL A 1 183 ? -7.482 -11.385 4.254 1.00 94.06 183 VAL A C 1
ATOM 1435 O O . VAL A 1 183 ? -6.558 -11.490 5.062 1.00 94.06 183 VAL A O 1
ATOM 1438 N N . ALA A 1 184 ? -8.713 -11.052 4.653 1.00 94.12 184 ALA A N 1
ATOM 1439 C CA . ALA A 1 184 ? -9.076 -10.932 6.068 1.00 94.12 184 ALA A CA 1
ATOM 1440 C C . ALA A 1 184 ? -9.154 -12.301 6.770 1.00 94.12 184 ALA A C 1
ATOM 1442 O O . ALA A 1 184 ? -8.985 -12.394 7.991 1.00 94.12 184 ALA A O 1
ATOM 1443 N N . LEU A 1 185 ? -9.407 -13.363 6.002 1.00 94.50 185 LEU A N 1
ATOM 1444 C CA . LEU A 1 185 ? -9.562 -14.731 6.492 1.00 94.50 185 LEU A CA 1
ATOM 1445 C C . LEU A 1 185 ? -8.279 -15.563 6.420 1.00 94.50 185 LEU A C 1
ATOM 1447 O O . LEU A 1 185 ? -8.297 -16.713 6.852 1.00 94.50 185 LEU A O 1
ATOM 1451 N N . LEU A 1 186 ? -7.177 -14.982 5.938 1.00 94.06 186 LEU A N 1
ATOM 1452 C CA . LEU A 1 186 ? -5.850 -15.577 6.074 1.00 94.06 186 LEU A CA 1
ATOM 1453 C C . LEU A 1 186 ? -5.505 -15.820 7.552 1.00 94.06 186 LEU A C 1
ATOM 1455 O O . LEU A 1 186 ? -5.949 -15.089 8.447 1.00 94.06 186 LEU A O 1
ATOM 1459 N N . GLU A 1 187 ? -4.702 -16.855 7.791 1.00 86.62 187 GLU A N 1
ATOM 1460 C CA . GLU A 1 187 ? -4.302 -17.286 9.130 1.00 86.62 187 GLU A CA 1
ATOM 1461 C C . GLU A 1 187 ? -3.486 -16.221 9.881 1.00 86.62 187 GLU A C 1
ATOM 1463 O O . GLU A 1 187 ? -2.913 -15.290 9.304 1.00 86.62 187 GLU A O 1
ATOM 1468 N N . GLY A 1 188 ? -3.494 -16.324 11.213 1.00 76.62 188 GLY A N 1
A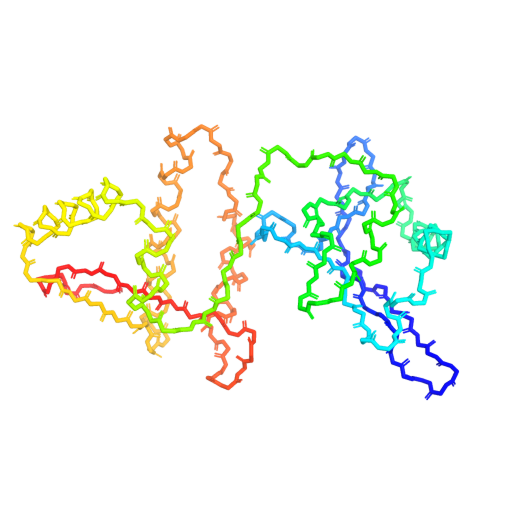TOM 1469 C CA . GLY A 1 188 ? -3.056 -15.265 12.123 1.00 76.62 188 GLY A CA 1
ATOM 1470 C C . GLY A 1 188 ? -1.562 -14.940 12.094 1.00 76.62 188 GLY A C 1
ATOM 1471 O O . GLY A 1 188 ? -1.178 -13.894 12.605 1.00 76.62 188 GLY A O 1
ATOM 1472 N N . ASP A 1 189 ? -0.722 -15.778 11.503 1.00 82.19 189 ASP A N 1
ATOM 1473 C CA . ASP A 1 189 ? 0.711 -15.544 11.311 1.00 82.19 189 ASP A CA 1
ATOM 1474 C C . ASP A 1 189 ? 1.037 -14.969 9.922 1.00 82.19 189 ASP A C 1
ATOM 1476 O O . ASP A 1 189 ? 2.102 -14.376 9.742 1.00 82.19 189 ASP A O 1
ATOM 1480 N N . ASN A 1 190 ? 0.102 -15.028 8.968 1.00 87.94 190 ASN A N 1
ATOM 1481 C CA . ASN A 1 190 ? 0.328 -14.558 7.609 1.00 87.94 190 ASN A CA 1
ATOM 1482 C C . ASN A 1 190 ? 0.606 -13.037 7.597 1.00 87.94 190 ASN A C 1
ATOM 1484 O O . ASN A 1 190 ? -0.228 -12.255 8.076 1.00 87.94 190 ASN A O 1
ATOM 1488 N N . PRO A 1 191 ? 1.753 -12.579 7.061 1.00 84.06 191 PRO A N 1
ATOM 1489 C CA . PRO A 1 191 ? 2.131 -11.164 7.066 1.00 84.06 191 PRO A CA 1
ATOM 1490 C C . PRO A 1 191 ? 1.259 -10.302 6.141 1.00 84.06 191 PRO A C 1
ATOM 1492 O O . PRO A 1 191 ? 1.216 -9.085 6.300 1.00 84.06 191 PRO A O 1
ATOM 1495 N N . SER A 1 192 ? 0.540 -10.914 5.198 1.00 85.50 192 SER A N 1
ATOM 1496 C CA . SER A 1 192 ? -0.372 -10.240 4.269 1.00 85.50 192 SER A CA 1
ATOM 1497 C C . SER A 1 192 ? -1.804 -10.123 4.798 1.00 85.50 192 SER A C 1
ATOM 1499 O O . SER A 1 192 ? -2.671 -9.604 4.094 1.00 85.50 192 SER A O 1
ATOM 1501 N N . ARG A 1 193 ? -2.082 -10.601 6.019 1.00 87.12 193 ARG A N 1
ATOM 1502 C CA . ARG A 1 193 ? -3.436 -10.567 6.582 1.00 87.12 193 ARG A CA 1
ATOM 1503 C C . ARG A 1 193 ? -3.923 -9.136 6.797 1.00 87.12 193 ARG A C 1
ATOM 1505 O O . ARG A 1 193 ? -3.208 -8.278 7.320 1.00 87.12 193 ARG A O 1
ATOM 1512 N N . VAL A 1 194 ? -5.193 -8.903 6.484 1.00 90.69 194 VAL A N 1
ATOM 1513 C CA . VAL A 1 194 ? -5.860 -7.642 6.822 1.00 90.69 194 VAL A CA 1
ATOM 1514 C C . VAL A 1 194 ? -6.384 -7.714 8.252 1.00 90.69 194 VAL A C 1
ATOM 1516 O O . VAL A 1 194 ? -7.162 -8.600 8.601 1.00 90.69 194 VAL A O 1
ATOM 1519 N N . ARG A 1 195 ? -5.976 -6.752 9.086 1.00 91.12 195 ARG A N 1
ATOM 1520 C CA . ARG A 1 195 ? -6.527 -6.562 10.434 1.00 91.12 195 ARG A CA 1
ATOM 1521 C C . ARG A 1 195 ? -7.613 -5.498 10.393 1.00 91.12 195 ARG A C 1
ATOM 1523 O O . ARG A 1 195 ? -7.386 -4.400 9.890 1.00 91.12 195 ARG A O 1
ATOM 1530 N N . LEU A 1 196 ? -8.775 -5.821 10.946 1.00 93.81 196 LEU A N 1
ATOM 1531 C CA . LEU A 1 196 ? -9.936 -4.940 10.951 1.00 93.81 196 LEU A CA 1
ATOM 1532 C C . LEU A 1 196 ? -10.192 -4.476 12.380 1.00 93.81 196 LEU A C 1
ATOM 1534 O O . LEU A 1 196 ? -10.461 -5.291 13.261 1.00 93.81 196 LEU A O 1
ATOM 1538 N N . GLY A 1 197 ? -10.044 -3.175 12.604 1.00 94.25 197 GLY A N 1
ATOM 1539 C CA . GLY A 1 197 ? -10.356 -2.537 13.877 1.00 94.25 197 GLY A CA 1
ATOM 1540 C C . GLY A 1 197 ? -11.740 -1.904 13.835 1.00 94.25 197 GLY A C 1
ATOM 1541 O O . GLY A 1 197 ? -12.172 -1.430 12.782 1.00 94.25 197 GLY A O 1
ATOM 1542 N N . TYR A 1 198 ? -12.416 -1.866 14.976 1.00 93.06 198 TYR A N 1
ATOM 1543 C CA . TYR A 1 198 ? -13.694 -1.181 15.123 1.00 93.06 198 TYR A CA 1
ATOM 1544 C C . TYR A 1 198 ? -13.649 -0.147 16.246 1.00 93.06 198 TYR A C 1
ATOM 1546 O O . TYR A 1 198 ? -12.848 -0.225 17.178 1.00 93.06 198 TYR A O 1
ATOM 1554 N N . LEU A 1 199 ? -14.561 0.815 16.132 1.00 91.31 199 LEU A N 1
ATOM 1555 C CA . LEU A 1 199 ? -14.938 1.758 17.173 1.00 91.31 199 LEU A CA 1
ATOM 1556 C C . LEU A 1 199 ? -16.461 1.798 17.213 1.00 91.31 199 LEU A C 1
ATOM 1558 O O . LEU A 1 199 ? -17.085 2.151 16.210 1.00 91.31 199 LEU A O 1
ATOM 1562 N N . LYS A 1 200 ? -17.052 1.443 18.353 1.00 89.19 200 LYS A N 1
ATOM 1563 C CA . LYS A 1 200 ? -18.508 1.427 18.528 1.00 89.19 200 LYS A CA 1
ATOM 1564 C C . LYS A 1 200 ? -18.924 1.912 19.920 1.00 89.19 200 LYS A C 1
ATOM 1566 O O . LYS A 1 200 ? -18.137 1.796 20.856 1.00 89.19 200 LYS A O 1
ATOM 1571 N N . PRO A 1 201 ? -20.154 2.420 20.093 1.00 86.62 201 PRO A N 1
ATOM 1572 C CA . PRO A 1 201 ? -20.759 2.533 21.415 1.00 86.62 201 PRO A CA 1
ATOM 1573 C C . PRO A 1 201 ? -20.942 1.145 22.044 1.00 86.62 201 PRO A C 1
ATOM 1575 O O . PRO A 1 201 ? -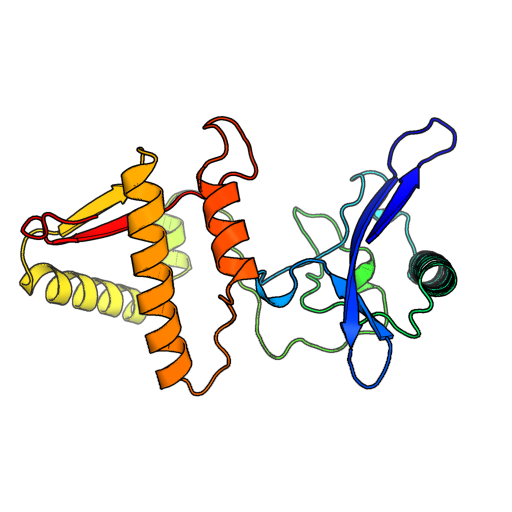21.301 0.198 21.348 1.00 86.62 201 PRO A O 1
ATOM 1578 N N . VAL A 1 202 ? -20.769 1.023 23.358 1.00 82.88 202 VAL A N 1
ATOM 1579 C CA . VAL A 1 202 ? -20.955 -0.237 24.106 1.00 82.88 202 VAL A CA 1
ATOM 1580 C C . VAL A 1 202 ? -22.392 -0.763 23.992 1.00 82.88 202 VAL A C 1
ATOM 1582 O O . VAL A 1 202 ? -22.619 -1.968 23.994 1.00 82.88 202 VAL A O 1
ATOM 1585 N N . SER A 1 203 ? -23.373 0.127 23.826 1.00 78.19 203 SER A N 1
ATOM 1586 C CA . SER A 1 203 ? -24.775 -0.236 23.576 1.00 78.19 203 SER A CA 1
ATOM 1587 C C . SER A 1 203 ? -25.010 -0.889 22.207 1.00 78.19 203 SER A C 1
ATOM 1589 O O . SER A 1 203 ? -26.077 -1.455 21.976 1.00 78.19 203 SER A O 1
ATOM 1591 N N . TYR A 1 204 ? -24.039 -0.829 21.291 1.00 74.56 204 TYR A N 1
ATOM 1592 C CA . TYR A 1 204 ? -24.143 -1.409 19.960 1.00 74.56 204 TYR A CA 1
ATOM 1593 C C . TYR A 1 204 ? -23.753 -2.895 19.990 1.00 74.56 204 TYR A C 1
ATOM 1595 O O . TYR A 1 204 ? -22.582 -3.262 20.119 1.00 74.56 204 TYR A O 1
ATOM 1603 N N . THR A 1 205 ? -24.755 -3.769 19.885 1.00 69.69 205 THR A N 1
ATOM 1604 C CA . THR A 1 205 ? -24.585 -5.227 20.026 1.00 69.69 205 THR A CA 1
ATOM 1605 C C . THR A 1 205 ? -24.046 -5.902 18.761 1.00 69.69 205 THR A C 1
ATOM 1607 O O . THR A 1 205 ? -23.545 -7.020 18.834 1.00 69.69 205 THR A O 1
ATOM 1610 N N . HIS A 1 206 ? -24.104 -5.231 17.610 1.00 64.19 206 HIS A N 1
ATOM 1611 C CA . HIS A 1 206 ? -23.612 -5.770 16.342 1.00 64.19 206 HIS A CA 1
ATOM 1612 C C . HIS A 1 206 ? -22.134 -5.405 16.105 1.00 64.19 206 HIS A C 1
ATOM 1614 O O . HIS A 1 206 ? -21.666 -4.343 16.515 1.00 64.19 206 HIS A O 1
ATOM 1620 N N . LEU A 1 207 ? -21.399 -6.306 15.457 1.00 57.00 207 LEU A N 1
ATOM 1621 C CA . LEU A 1 207 ? -20.078 -6.097 14.856 1.00 57.00 207 LEU A CA 1
ATOM 1622 C C . LEU A 1 207 ? -20.170 -6.561 13.417 1.00 57.00 207 LEU A C 1
ATOM 1624 O O . LEU A 1 207 ? -20.776 -7.645 13.262 1.00 57.00 207 LEU A O 1
#

pLDDT: mean 92.07, std 5.48, range [57.0, 97.69]